Protein AF-A0AA43EYK6-F1 (afdb_monomer_lite)

Radius of gyration: 42.2 Å; chains: 1; bounding box: 92×86×97 Å

Structure (mmCIF, N/CA/C/O backbone):
data_AF-A0AA43EYK6-F1
#
_entry.id   AF-A0AA43EYK6-F1
#
loop_
_atom_site.group_PDB
_atom_site.id
_atom_site.type_symbol
_atom_site.label_atom_id
_atom_site.label_alt_id
_atom_site.label_comp_id
_atom_site.label_asym_id
_atom_site.label_entity_id
_atom_site.label_seq_id
_atom_site.pdbx_PDB_ins_code
_atom_site.Cartn_x
_atom_site.Cartn_y
_atom_site.Cartn_z
_atom_site.occupancy
_atom_site.B_iso_or_equiv
_atom_site.auth_seq_id
_atom_site.auth_comp_id
_atom_site.auth_asym_id
_atom_site.auth_atom_id
_atom_site.pdbx_PDB_model_num
ATOM 1 N N . MET A 1 1 ? -13.249 -70.086 4.071 1.00 44.81 1 MET A N 1
ATOM 2 C CA . MET A 1 1 ? -13.276 -69.652 5.485 1.00 44.81 1 MET A CA 1
ATOM 3 C C . MET A 1 1 ? -14.655 -69.083 5.775 1.00 44.81 1 MET A C 1
ATOM 5 O O . MET A 1 1 ? -15.198 -68.366 4.945 1.00 44.81 1 MET A O 1
ATOM 9 N N . SER A 1 2 ? -15.254 -69.578 6.851 1.00 37.16 2 SER A N 1
ATOM 10 C CA . SER A 1 2 ? -16.692 -69.772 7.057 1.00 37.16 2 SER A CA 1
ATOM 11 C C . SER A 1 2 ? -17.496 -68.540 7.492 1.00 37.16 2 SER A C 1
ATOM 13 O O . SER A 1 2 ? -16.992 -67.653 8.170 1.00 37.16 2 SER A O 1
ATOM 15 N N . ARG A 1 3 ? -18.786 -68.570 7.124 1.00 53.78 3 ARG A N 1
ATOM 16 C CA . ARG A 1 3 ? -19.916 -67.788 7.661 1.00 53.78 3 ARG A CA 1
ATOM 17 C C . ARG A 1 3 ? -20.309 -68.246 9.074 1.00 53.78 3 ARG A C 1
ATOM 19 O O . ARG A 1 3 ? -20.341 -69.451 9.287 1.00 53.78 3 ARG A O 1
ATOM 26 N N . THR A 1 4 ? -20.806 -67.317 9.898 1.00 49.50 4 THR A N 1
ATOM 27 C CA . THR A 1 4 ? -21.772 -67.479 11.024 1.00 49.50 4 THR A CA 1
ATOM 28 C C . THR A 1 4 ? -22.271 -66.051 11.368 1.00 49.50 4 THR A C 1
ATOM 30 O O . THR A 1 4 ? -21.420 -65.184 11.530 1.00 49.50 4 THR A O 1
ATOM 33 N N . ARG A 1 5 ? -23.550 -65.608 11.285 1.00 48.38 5 ARG A N 1
ATOM 34 C CA . ARG A 1 5 ? -24.810 -66.000 11.992 1.00 48.38 5 ARG A CA 1
ATOM 35 C C . ARG A 1 5 ? -24.572 -66.174 13.508 1.00 48.38 5 ARG A C 1
ATOM 37 O O . ARG A 1 5 ? -23.559 -66.737 13.865 1.00 48.38 5 ARG A O 1
ATOM 44 N N . ASP A 1 6 ? -25.394 -65.759 14.467 1.00 47.88 6 ASP A N 1
ATOM 45 C CA . ASP A 1 6 ? -26.817 -65.432 14.509 1.00 47.88 6 ASP A CA 1
ATOM 46 C C . ASP A 1 6 ? -27.148 -64.708 15.840 1.00 47.88 6 ASP A C 1
ATOM 48 O O . ASP A 1 6 ? -26.329 -64.617 16.750 1.00 47.88 6 ASP A O 1
ATOM 52 N N . LYS A 1 7 ? -28.397 -64.249 15.896 1.00 45.72 7 LYS A N 1
ATOM 53 C CA . LYS A 1 7 ? -29.232 -63.704 16.976 1.00 45.72 7 LYS A CA 1
ATOM 54 C C . LYS A 1 7 ? -29.027 -64.279 18.385 1.00 45.72 7 LYS A C 1
ATOM 56 O O . LYS A 1 7 ? -28.775 -65.466 18.557 1.00 45.72 7 LYS A O 1
ATOM 61 N N . SER A 1 8 ? -29.408 -63.484 19.389 1.00 47.44 8 SER A N 1
ATOM 62 C CA . SER A 1 8 ? -30.128 -63.981 20.573 1.00 47.44 8 SER A CA 1
ATOM 63 C C . SER A 1 8 ? -30.997 -62.879 21.182 1.00 47.44 8 SER A C 1
ATOM 65 O O . SER A 1 8 ? -30.510 -61.943 21.807 1.00 47.44 8 SER A O 1
ATOM 67 N N . GLN A 1 9 ? -32.304 -63.003 20.945 1.00 44.38 9 GLN A N 1
ATOM 68 C CA . GLN A 1 9 ? -33.359 -62.451 21.788 1.00 44.38 9 GLN A CA 1
ATOM 69 C C . GLN A 1 9 ? -33.412 -63.263 23.087 1.00 44.38 9 GLN A C 1
ATOM 71 O O . GLN A 1 9 ? -33.232 -64.479 23.042 1.00 44.38 9 GLN A O 1
ATOM 76 N N . LEU A 1 10 ? -33.754 -62.629 24.209 1.00 46.69 10 LEU A N 1
ATOM 77 C CA . LEU A 1 10 ? -34.338 -63.341 25.340 1.00 46.69 10 LEU A CA 1
ATOM 78 C C . LEU A 1 10 ? -35.521 -62.537 25.885 1.00 46.69 10 LEU A C 1
ATOM 80 O O . LEU A 1 10 ? -35.381 -61.393 26.309 1.00 46.69 10 LEU A O 1
ATOM 84 N N . VAL A 1 11 ? -36.687 -63.170 25.819 1.00 41.91 11 VAL A N 1
ATOM 85 C CA . VAL A 1 11 ? -37.962 -62.779 26.418 1.00 41.91 11 VAL A CA 1
ATOM 86 C C . VAL A 1 11 ? -38.240 -63.786 27.529 1.00 41.91 11 VAL A C 1
ATOM 88 O O . VAL A 1 11 ? -38.291 -64.971 27.224 1.00 41.91 11 VAL A O 1
ATOM 91 N N . VAL A 1 12 ? -38.462 -63.322 28.763 1.00 41.81 12 VAL A N 1
ATOM 92 C CA . VAL A 1 12 ? -39.225 -63.984 29.850 1.00 41.81 12 VAL A CA 1
ATOM 93 C C . VAL A 1 12 ? -39.667 -62.832 30.782 1.00 41.81 12 VAL A C 1
ATOM 95 O O . VAL A 1 12 ? -38.801 -62.123 31.277 1.00 41.81 12 VAL A O 1
ATOM 98 N N . ALA A 1 13 ? -40.921 -62.376 30.902 1.00 41.56 13 ALA A N 1
ATOM 99 C CA . ALA A 1 13 ? -42.206 -62.997 31.265 1.00 41.56 13 ALA A CA 1
ATOM 100 C C . ALA A 1 13 ? -42.321 -63.443 32.743 1.00 41.56 13 ALA A C 1
ATOM 102 O O . ALA A 1 13 ? -42.086 -64.605 33.040 1.00 41.56 13 ALA A O 1
ATOM 103 N N . VAL A 1 14 ? -42.763 -62.540 33.637 1.00 37.34 14 VAL A N 1
ATOM 104 C CA . VAL A 1 14 ? -43.432 -62.832 34.934 1.00 37.34 14 VAL A CA 1
ATOM 105 C C . VAL A 1 14 ? -44.386 -61.652 35.214 1.00 37.34 14 VAL A C 1
ATOM 107 O O . VAL A 1 14 ? -43.931 -60.524 35.351 1.00 37.34 14 VAL A O 1
ATOM 110 N N . ALA A 1 15 ? -45.682 -61.766 34.917 1.00 37.41 15 ALA A N 1
ATOM 111 C CA . ALA A 1 15 ? -46.792 -62.302 35.723 1.00 37.41 15 ALA A CA 1
ATOM 112 C C . ALA A 1 15 ? -47.450 -61.273 36.673 1.00 37.41 15 ALA A C 1
ATOM 114 O O . ALA A 1 15 ? -46.818 -60.672 37.535 1.00 37.41 15 ALA A O 1
ATOM 115 N N . LEU A 1 16 ? -48.761 -61.120 36.452 1.00 38.94 16 LEU A N 1
ATOM 116 C CA . LEU A 1 16 ? -49.771 -60.370 37.200 1.00 38.94 16 LEU A CA 1
ATOM 117 C C . LEU A 1 16 ? -49.808 -60.704 38.702 1.00 38.94 16 LEU A C 1
ATOM 119 O O . LEU A 1 16 ? -49.853 -61.876 39.066 1.00 38.94 16 LEU A O 1
ATOM 123 N N . ALA A 1 17 ? -50.046 -59.682 39.528 1.00 39.25 17 ALA A N 1
ATOM 124 C CA . ALA A 1 17 ? -50.997 -59.766 40.639 1.00 39.25 17 ALA A CA 1
ATOM 125 C C . ALA A 1 17 ? -51.589 -58.375 40.916 1.00 39.25 17 ALA A C 1
ATOM 127 O O . ALA A 1 17 ? -50.883 -57.425 41.244 1.00 39.25 17 ALA A O 1
ATOM 128 N N . ALA A 1 18 ? -52.902 -58.270 40.721 1.00 40.47 18 ALA A N 1
ATOM 129 C CA . ALA A 1 18 ? -53.705 -57.088 40.974 1.00 40.47 18 ALA A CA 1
ATOM 130 C C . ALA A 1 18 ? -53.990 -56.939 42.475 1.00 40.47 18 ALA A C 1
ATOM 132 O O . ALA A 1 18 ? -54.409 -57.898 43.121 1.00 40.47 18 ALA A O 1
ATOM 133 N N . LEU A 1 19 ? -53.854 -55.719 42.997 1.00 41.28 19 LEU A N 1
ATOM 134 C CA . LEU A 1 19 ? -54.485 -55.311 44.247 1.00 41.28 19 LEU A CA 1
ATOM 135 C C . LEU A 1 19 ? -55.388 -54.113 43.943 1.00 41.28 19 LEU A C 1
ATOM 137 O O . LEU A 1 19 ? -54.923 -52.999 43.710 1.00 41.28 19 LEU A O 1
ATOM 141 N N . VAL A 1 20 ? -56.692 -54.375 43.886 1.00 43.75 20 VAL A N 1
ATOM 142 C CA . VAL A 1 20 ? -57.732 -53.350 43.804 1.00 43.75 20 VAL A CA 1
ATOM 143 C C . VAL A 1 20 ? -57.909 -52.775 45.205 1.00 43.75 20 VAL A C 1
ATOM 145 O O . VAL A 1 20 ? -58.462 -53.430 46.083 1.00 43.75 20 VAL A O 1
ATOM 148 N N . VAL A 1 21 ? -57.439 -51.546 45.411 1.00 49.62 21 VAL A N 1
ATOM 149 C CA . VAL A 1 21 ? -57.818 -50.713 46.555 1.00 49.62 21 VAL A CA 1
ATOM 150 C C . VAL A 1 21 ? -58.720 -49.612 46.013 1.00 49.62 21 VAL A C 1
ATOM 152 O O . VAL A 1 21 ? -58.289 -48.751 45.249 1.00 49.62 21 VAL A O 1
ATOM 155 N N . ALA A 1 22 ? -59.997 -49.674 46.385 1.00 50.53 22 ALA A N 1
ATOM 156 C CA . ALA A 1 22 ? -60.965 -48.618 46.147 1.00 50.53 22 ALA A CA 1
ATOM 157 C C . ALA A 1 22 ? -60.601 -47.400 47.015 1.00 50.53 22 ALA A C 1
ATOM 159 O O . ALA A 1 22 ? -60.886 -47.369 48.209 1.00 50.53 22 ALA A O 1
ATOM 160 N N . GLY A 1 23 ? -59.935 -46.413 46.414 1.00 40.09 23 GLY A N 1
ATOM 161 C CA . GLY A 1 23 ? -59.684 -45.099 47.001 1.00 40.09 23 GLY A CA 1
ATOM 162 C C . GLY A 1 23 ? -60.533 -44.046 46.297 1.00 40.09 23 GLY A C 1
ATOM 163 O O . GLY A 1 23 ? -60.405 -43.853 45.090 1.00 40.09 23 GLY A O 1
ATOM 164 N N . ALA A 1 24 ? -61.417 -43.391 47.047 1.00 51.03 24 ALA A N 1
ATOM 165 C CA . ALA A 1 24 ? -62.239 -42.280 46.584 1.00 51.03 24 ALA A CA 1
ATOM 166 C C . ALA A 1 24 ? -61.382 -41.166 45.940 1.00 51.03 24 ALA A C 1
ATOM 168 O O . ALA A 1 24 ? -60.290 -40.877 46.439 1.00 51.03 24 ALA A O 1
ATOM 169 N N . PRO A 1 25 ? -61.847 -40.511 44.859 1.00 51.69 25 PRO A N 1
ATOM 170 C CA . PRO A 1 25 ? -61.113 -39.403 44.265 1.00 51.69 25 PRO A CA 1
ATOM 171 C C . PRO A 1 25 ? -61.068 -38.219 45.248 1.00 51.69 25 PRO A C 1
ATOM 173 O O . PRO A 1 25 ? -62.123 -37.811 45.743 1.00 51.69 25 PRO A O 1
ATOM 176 N N . PRO A 1 26 ? -59.893 -37.625 45.529 1.00 50.84 26 PRO A N 1
ATOM 177 C CA . PRO A 1 26 ? -59.848 -36.359 46.237 1.00 50.84 26 PRO A CA 1
ATOM 178 C C . PRO A 1 26 ? -60.497 -35.283 45.364 1.00 50.84 26 PRO A C 1
ATOM 180 O O . PRO A 1 26 ? -60.292 -35.216 44.148 1.00 50.84 26 PRO A O 1
ATOM 183 N N . ALA A 1 27 ? -61.311 -34.455 46.012 1.00 47.56 27 ALA A N 1
ATOM 184 C CA . ALA A 1 27 ? -61.971 -33.308 45.420 1.00 47.56 27 ALA A CA 1
ATOM 185 C C . ALA A 1 27 ? -60.968 -32.469 44.612 1.00 47.56 27 ALA A C 1
ATOM 187 O O . ALA A 1 27 ? -59.955 -32.003 45.135 1.00 47.56 27 ALA A O 1
ATOM 188 N N . ARG A 1 28 ? -61.266 -32.271 43.322 1.00 46.84 28 ARG A N 1
ATOM 189 C CA . ARG A 1 28 ? -60.621 -31.251 42.492 1.00 46.84 28 ARG A CA 1
ATOM 190 C C . ARG A 1 28 ? -60.866 -29.898 43.154 1.00 46.84 28 ARG A C 1
ATOM 192 O O . ARG A 1 28 ? -61.947 -29.332 43.014 1.00 46.84 28 ARG A O 1
ATOM 199 N N . ALA A 1 29 ? -59.863 -29.396 43.866 1.00 46.59 29 ALA A N 1
ATOM 200 C CA . ALA A 1 29 ? -59.788 -27.993 44.225 1.00 46.59 29 ALA A CA 1
ATOM 201 C C . ALA A 1 29 ? -59.860 -27.187 42.924 1.00 46.59 29 ALA A C 1
ATOM 203 O O . ALA A 1 29 ? -59.021 -27.338 42.032 1.00 46.59 29 ALA A O 1
ATOM 204 N N . GLN A 1 30 ? -60.924 -26.402 42.794 1.00 44.34 30 GLN A N 1
ATOM 205 C CA . GLN A 1 30 ? -61.090 -25.429 41.731 1.00 44.34 30 GLN A CA 1
ATOM 206 C C . GLN A 1 30 ? -59.892 -24.476 41.803 1.00 44.34 30 GLN A C 1
ATOM 208 O O . GLN A 1 30 ? -59.745 -23.725 42.762 1.00 44.34 30 GLN A O 1
ATOM 213 N N . GLN A 1 31 ? -58.995 -24.560 40.819 1.00 48.50 31 GLN A N 1
ATOM 214 C CA . GLN A 1 31 ? -57.986 -23.533 40.602 1.00 48.50 31 GLN A CA 1
ATOM 215 C C . GLN A 1 31 ? -58.733 -22.254 40.237 1.00 48.50 31 GLN A C 1
ATOM 217 O O . GLN A 1 31 ? -59.304 -22.152 39.150 1.00 48.50 31 GLN A O 1
ATOM 222 N N . GLU A 1 32 ? -58.757 -21.307 41.172 1.00 47.19 32 GLU A N 1
ATOM 223 C CA . GLU A 1 32 ? -59.200 -19.947 40.905 1.00 47.19 32 GLU A CA 1
ATOM 224 C C . GLU A 1 32 ? -58.456 -19.409 39.672 1.00 47.19 32 GLU A C 1
ATOM 226 O O . GLU A 1 32 ? -57.241 -19.619 39.532 1.00 47.19 32 GLU A O 1
ATOM 231 N N . PRO A 1 33 ? -59.156 -18.733 38.748 1.00 45.19 33 PRO A N 1
ATOM 232 C CA . PRO A 1 33 ? -58.520 -18.146 37.586 1.00 45.19 33 PRO A CA 1
ATOM 233 C C . PRO A 1 33 ? -57.524 -17.091 38.071 1.00 45.19 33 PRO A C 1
ATOM 235 O O . PRO A 1 33 ? -57.918 -16.036 38.566 1.00 45.19 33 PRO A O 1
ATOM 238 N N . ARG A 1 34 ? -56.219 -17.372 37.929 1.00 53.44 34 ARG A N 1
ATOM 239 C CA . ARG A 1 34 ? -55.163 -16.371 38.117 1.00 53.44 34 ARG A CA 1
ATOM 240 C C . ARG A 1 34 ? -55.520 -15.167 37.255 1.00 53.44 34 ARG A C 1
ATOM 242 O O . ARG A 1 34 ? -55.541 -15.270 36.027 1.00 53.44 34 ARG A O 1
ATOM 249 N N . ALA A 1 35 ? -55.834 -14.055 37.914 1.00 49.06 35 ALA A N 1
ATOM 250 C CA . ALA A 1 35 ? -56.126 -12.794 37.263 1.00 49.06 35 ALA A CA 1
ATOM 251 C C . ALA A 1 35 ? -55.019 -12.493 36.246 1.00 49.06 35 ALA A C 1
ATOM 253 O O . ALA A 1 35 ? -53.830 -12.516 36.574 1.00 49.06 35 ALA A O 1
ATOM 254 N N . LYS A 1 36 ? -55.421 -12.253 34.995 1.00 49.19 36 LYS A N 1
ATOM 255 C CA . LYS A 1 36 ? -54.530 -11.760 33.945 1.00 49.19 36 LYS A CA 1
ATOM 256 C C . LYS A 1 36 ? -53.851 -10.496 34.496 1.00 49.19 36 LYS A C 1
ATOM 258 O O . LYS A 1 36 ? -54.581 -9.580 34.881 1.00 49.19 36 LYS A O 1
ATOM 263 N N . PRO A 1 37 ? -52.509 -10.428 34.572 1.00 47.38 37 PRO A N 1
ATOM 264 C CA . PRO A 1 37 ? -51.853 -9.205 35.003 1.00 47.38 37 PRO A CA 1
ATOM 265 C C . PRO A 1 37 ? -52.271 -8.066 34.060 1.00 47.38 37 PRO A C 1
ATOM 267 O O . PRO A 1 37 ? -52.490 -8.311 32.865 1.00 47.38 37 PRO A O 1
ATOM 270 N N . PRO A 1 38 ? -52.442 -6.838 34.577 1.00 47.78 38 PRO A N 1
ATOM 271 C CA . PRO A 1 38 ? -52.858 -5.705 33.765 1.00 47.78 38 PRO A CA 1
ATOM 272 C C . PRO A 1 38 ? -51.893 -5.525 32.589 1.00 47.78 38 PRO A C 1
ATOM 274 O O . PRO A 1 38 ? -50.675 -5.650 32.740 1.00 47.78 38 PRO A O 1
ATOM 277 N N . ALA A 1 39 ? -52.443 -5.250 31.405 1.00 45.53 39 ALA A N 1
ATOM 278 C CA . ALA A 1 39 ? -51.665 -4.989 30.202 1.00 45.53 39 ALA A CA 1
ATOM 279 C C . ALA A 1 39 ? -50.684 -3.831 30.473 1.00 45.53 39 ALA A C 1
ATOM 281 O O . ALA A 1 39 ? -51.102 -2.690 30.653 1.00 45.53 39 ALA A O 1
ATOM 282 N N . GLY A 1 40 ? -49.387 -4.144 30.563 1.00 56.03 40 GLY A N 1
ATOM 283 C CA . GLY A 1 40 ? -48.318 -3.174 30.837 1.00 56.03 40 GLY A CA 1
ATOM 284 C C . GLY A 1 40 ? -47.562 -3.346 32.163 1.00 56.03 40 GLY A C 1
ATOM 285 O O . GLY A 1 40 ? -46.693 -2.518 32.453 1.00 56.03 40 GLY A O 1
ATOM 286 N N . ALA A 1 41 ? -47.857 -4.376 32.966 1.00 60.00 41 ALA A N 1
ATOM 287 C CA . ALA A 1 41 ? -46.994 -4.797 34.074 1.00 60.00 41 ALA A CA 1
ATOM 288 C C . ALA A 1 41 ? -45.914 -5.763 33.556 1.00 60.00 41 ALA A C 1
ATOM 290 O O . ALA A 1 41 ? -46.237 -6.804 32.984 1.00 60.00 41 ALA A O 1
ATOM 291 N N . ALA A 1 42 ? -44.641 -5.399 33.717 1.00 71.62 42 ALA A N 1
ATOM 292 C CA . ALA A 1 42 ? -43.520 -6.260 33.350 1.00 71.62 42 ALA A CA 1
ATOM 293 C C . ALA A 1 42 ? -43.513 -7.518 34.237 1.00 71.62 42 ALA A C 1
ATOM 295 O O . ALA A 1 42 ? -43.652 -7.413 35.455 1.00 71.62 42 ALA A O 1
ATOM 296 N N . ASP A 1 43 ? -43.374 -8.700 33.627 1.00 87.44 43 ASP A N 1
ATOM 297 C CA . ASP A 1 43 ? -43.300 -9.978 34.345 1.00 87.44 43 ASP A CA 1
ATOM 298 C C . ASP A 1 43 ? -41.969 -10.059 35.125 1.00 87.44 43 ASP A C 1
ATOM 300 O O . ASP A 1 43 ? -40.905 -10.053 34.492 1.00 87.44 43 ASP A O 1
ATOM 304 N N . PRO A 1 44 ? -41.991 -10.174 36.468 1.00 89.31 44 PRO A N 1
ATOM 305 C CA . PRO A 1 44 ? -40.782 -10.260 37.291 1.00 89.31 44 PRO A CA 1
ATOM 306 C C . PRO A 1 44 ? -39.813 -11.354 36.827 1.00 89.31 44 PRO A C 1
ATOM 308 O O . PRO A 1 44 ? -38.604 -11.143 36.759 1.00 89.31 44 PRO A O 1
ATOM 311 N N . VAL A 1 45 ? -40.338 -12.514 36.416 1.00 92.12 45 VAL A N 1
ATOM 312 C CA . VAL A 1 45 ? -39.521 -13.653 35.961 1.00 92.12 45 VAL A CA 1
ATOM 313 C C . VAL A 1 45 ? -38.854 -13.356 34.615 1.00 92.12 45 VAL A C 1
ATOM 315 O O . VAL A 1 45 ? -37.802 -13.907 34.278 1.00 92.12 45 VAL A O 1
ATOM 318 N N . GLN A 1 46 ? -39.464 -12.505 33.793 1.00 92.81 46 GLN A N 1
ATOM 319 C CA . GLN A 1 46 ? -38.887 -12.071 32.525 1.00 92.81 46 GLN A CA 1
ATOM 320 C C . GLN A 1 46 ? -37.783 -11.029 32.737 1.00 92.81 46 GLN A C 1
ATOM 322 O O . GLN A 1 46 ? -36.748 -11.108 32.070 1.00 92.81 46 GLN A O 1
ATOM 327 N N . VAL A 1 47 ? -37.973 -10.092 33.671 1.00 94.62 47 VAL A N 1
ATOM 328 C CA . VAL A 1 47 ? -36.968 -9.070 34.003 1.00 94.62 47 VAL A CA 1
ATOM 329 C C . VAL A 1 47 ? -35.722 -9.703 34.626 1.00 94.62 47 VAL A C 1
ATOM 331 O O . VAL A 1 47 ? -34.620 -9.390 34.184 1.00 94.62 47 VAL A O 1
ATOM 334 N N . GLU A 1 48 ? -35.876 -10.660 35.543 1.00 95.06 48 GLU A N 1
ATOM 335 C CA . GLU A 1 48 ? -34.754 -11.409 36.134 1.00 95.06 48 GLU A CA 1
ATOM 336 C C . GLU A 1 48 ? -33.922 -12.143 35.065 1.00 95.06 48 GLU A C 1
ATOM 338 O O . GLU A 1 48 ? -32.697 -12.025 35.002 1.00 95.06 48 GLU A O 1
ATOM 343 N N . ARG A 1 49 ? -34.583 -12.838 34.128 1.00 96.31 49 ARG A N 1
ATOM 344 C CA . ARG A 1 49 ? -33.891 -13.483 32.996 1.00 96.31 49 ARG A CA 1
ATOM 345 C C . ARG A 1 49 ? -33.156 -12.467 32.121 1.00 96.31 49 ARG A C 1
ATOM 347 O O . ARG A 1 49 ? -32.042 -12.736 31.664 1.00 96.31 49 ARG A O 1
ATOM 354 N N . ARG A 1 50 ? -33.754 -11.292 31.893 1.00 96.12 50 ARG A N 1
ATOM 355 C CA . ARG A 1 50 ? -33.091 -10.208 31.158 1.00 96.12 50 ARG A CA 1
ATOM 356 C C . ARG A 1 50 ? -31.870 -9.680 31.902 1.00 96.12 50 ARG A C 1
ATOM 358 O O . ARG A 1 50 ? -30.843 -9.530 31.250 1.00 96.12 50 ARG A O 1
ATOM 365 N N . LEU A 1 51 ? -31.945 -9.460 33.214 1.00 97.00 51 LEU A N 1
ATOM 366 C CA . LEU A 1 51 ? -30.812 -9.023 34.040 1.00 97.00 51 LEU A CA 1
ATOM 367 C C . LEU A 1 51 ? -29.605 -9.943 33.867 1.00 97.00 51 LEU A C 1
ATOM 369 O O . LEU A 1 51 ? -28.502 -9.464 33.612 1.00 97.00 51 LEU A O 1
ATOM 373 N N . GLN A 1 52 ? -29.825 -11.257 33.912 1.00 96.88 52 GLN A N 1
ATOM 374 C CA . GLN A 1 52 ? -28.768 -12.246 33.696 1.00 96.88 52 GLN A CA 1
ATOM 375 C C . GLN A 1 52 ? -28.197 -12.164 32.273 1.00 96.88 52 GLN A C 1
ATOM 377 O O . GLN A 1 52 ? -26.980 -12.117 32.090 1.00 96.88 52 GLN A O 1
ATOM 382 N N . SER A 1 53 ? -29.065 -12.092 31.257 1.00 96.81 53 SER A N 1
ATOM 383 C CA . SER A 1 53 ? -28.633 -12.038 29.854 1.00 96.81 53 SER A CA 1
ATOM 384 C C . SER A 1 53 ? -27.865 -10.757 29.505 1.00 96.81 53 SER A C 1
ATOM 386 O O . SER A 1 53 ? -26.814 -10.827 28.873 1.00 96.81 53 SER A O 1
ATOM 388 N N . VAL A 1 54 ? -28.347 -9.591 29.949 1.00 97.06 54 VAL A N 1
ATOM 389 C CA . VAL A 1 54 ? -27.714 -8.290 29.702 1.00 97.06 54 VAL A CA 1
ATOM 390 C C . VAL A 1 54 ? -26.462 -8.145 30.560 1.00 97.06 54 VAL A C 1
ATOM 392 O O . VAL A 1 54 ? -25.466 -7.617 30.080 1.00 97.06 54 VAL A O 1
ATOM 395 N N . GLY A 1 55 ? -26.455 -8.684 31.782 1.00 97.06 55 GLY A N 1
ATOM 396 C CA . GLY A 1 55 ? -25.251 -8.760 32.605 1.00 97.06 55 GLY A CA 1
ATOM 397 C C . GLY A 1 55 ? -24.133 -9.543 31.922 1.00 97.06 55 GLY A C 1
ATOM 398 O O . GLY A 1 55 ? -23.029 -9.026 31.761 1.00 97.06 55 GLY A O 1
ATOM 399 N N . ALA A 1 56 ? -24.430 -10.743 31.417 1.00 96.88 56 ALA A N 1
ATOM 400 C CA . ALA A 1 56 ? -23.471 -11.508 30.622 1.00 96.88 56 ALA A CA 1
ATOM 401 C C . ALA A 1 56 ? -23.051 -10.755 29.345 1.00 96.88 56 ALA A C 1
ATOM 403 O O . ALA A 1 56 ? -21.878 -10.764 28.966 1.00 96.88 56 ALA A O 1
ATOM 404 N N . LEU A 1 57 ? -23.992 -10.057 28.701 1.00 95.62 57 LEU A N 1
ATOM 405 C CA . LEU A 1 57 ? -23.721 -9.273 27.503 1.00 95.62 57 LEU A CA 1
ATOM 406 C C . LEU A 1 57 ? -22.714 -8.141 27.776 1.00 95.62 57 LEU A C 1
ATOM 408 O O . LEU A 1 57 ? -21.737 -8.003 27.045 1.00 95.62 57 LEU A O 1
ATOM 412 N N . VAL A 1 58 ? -22.920 -7.356 28.831 1.00 96.75 58 VAL A N 1
ATOM 413 C CA . VAL A 1 58 ? -22.076 -6.202 29.178 1.00 96.75 58 VAL A CA 1
ATOM 414 C C . VAL A 1 58 ? -20.707 -6.629 29.716 1.00 96.75 58 VAL A C 1
ATOM 416 O O . VAL A 1 58 ? -19.704 -5.954 29.459 1.00 96.75 58 VAL A O 1
ATOM 419 N N . GLU A 1 59 ? -20.640 -7.755 30.430 1.00 95.88 59 GLU A N 1
ATOM 420 C CA . GLU A 1 59 ? -19.413 -8.173 31.109 1.00 95.88 59 GLU A CA 1
ATOM 421 C C . GLU A 1 59 ? -18.517 -9.095 30.279 1.00 95.88 59 GLU A C 1
ATOM 423 O O . GLU A 1 59 ? -17.313 -8.851 30.219 1.00 95.88 59 GLU A O 1
ATOM 428 N N . THR A 1 60 ? -19.062 -10.129 29.628 1.00 94.94 60 THR A N 1
ATOM 429 C CA . THR A 1 60 ? -18.247 -11.241 29.087 1.00 94.94 60 THR A CA 1
ATOM 430 C C . THR A 1 60 ? -18.445 -11.524 27.597 1.00 94.94 60 THR A C 1
ATOM 432 O O . THR A 1 60 ? -17.716 -12.339 27.012 1.00 94.94 60 THR A O 1
ATOM 435 N N . SER A 1 61 ? -19.400 -10.858 26.944 1.00 95.69 61 SER A N 1
ATOM 436 C CA . SER A 1 61 ? -19.679 -11.103 25.527 1.00 95.69 61 SER A CA 1
ATOM 437 C C . SER A 1 61 ? -18.500 -10.774 24.606 1.00 95.69 61 SER A C 1
ATOM 439 O O . SER A 1 61 ? -17.517 -10.125 24.974 1.00 95.69 61 SER A O 1
ATOM 441 N N . SER A 1 62 ? -18.601 -11.229 23.359 1.00 93.25 62 SER A N 1
ATOM 442 C CA . SER A 1 62 ? -17.678 -10.835 22.294 1.00 93.25 62 SER A CA 1
ATOM 443 C C . SER A 1 62 ? -17.697 -9.324 22.051 1.00 93.25 62 SER A C 1
ATOM 445 O O . SER A 1 62 ? -16.632 -8.747 21.877 1.00 93.25 62 SER A O 1
ATOM 447 N N . ALA A 1 63 ? -18.867 -8.676 22.111 1.00 92.00 63 ALA A N 1
ATOM 448 C CA . ALA A 1 63 ? -19.003 -7.224 21.978 1.00 92.00 63 ALA A CA 1
ATOM 449 C C . ALA A 1 63 ? -18.269 -6.477 23.105 1.00 92.00 63 ALA A C 1
ATOM 451 O O . ALA A 1 63 ? -17.532 -5.528 22.849 1.00 92.00 63 ALA A O 1
ATOM 452 N N . ALA A 1 64 ? -18.397 -6.955 24.344 1.00 94.56 64 ALA A N 1
ATOM 453 C CA . ALA A 1 64 ? -17.674 -6.420 25.493 1.00 94.56 64 ALA A CA 1
ATOM 454 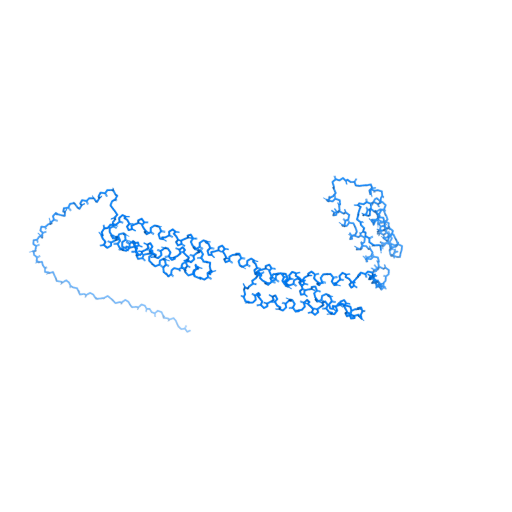C C . ALA A 1 64 ? -16.146 -6.521 25.308 1.00 94.56 64 ALA A C 1
ATOM 456 O O . ALA A 1 64 ? -15.439 -5.516 25.422 1.00 94.56 64 ALA A O 1
ATOM 457 N N . ARG A 1 65 ? -15.647 -7.708 24.936 1.00 93.94 65 ARG A N 1
ATOM 458 C CA . ARG A 1 65 ? -14.220 -7.943 24.642 1.00 93.94 65 ARG A CA 1
ATOM 459 C C . ARG A 1 65 ? -13.713 -7.120 23.461 1.00 93.94 65 ARG A C 1
ATOM 461 O O . ARG A 1 65 ? -12.575 -6.656 23.469 1.00 93.94 65 ARG A O 1
ATOM 468 N N . GLN A 1 66 ? -14.551 -6.931 22.450 1.00 92.19 66 GLN A N 1
ATOM 469 C CA . GLN A 1 66 ? -14.220 -6.145 21.271 1.00 92.19 66 GLN A CA 1
ATOM 470 C C . GLN A 1 66 ? -13.988 -4.671 21.614 1.00 92.19 66 GLN A C 1
ATOM 472 O O . GLN A 1 66 ? -13.015 -4.101 21.134 1.00 92.19 66 GLN A O 1
ATOM 477 N N . ILE A 1 67 ? -14.831 -4.088 22.470 1.00 94.81 67 ILE A N 1
ATOM 478 C CA . ILE A 1 67 ? -14.658 -2.720 22.984 1.00 94.81 67 ILE A CA 1
ATOM 479 C C . ILE A 1 67 ? -13.366 -2.587 23.799 1.00 94.81 67 ILE A C 1
ATOM 481 O O . ILE A 1 67 ? -12.647 -1.607 23.668 1.00 94.81 67 ILE A O 1
ATOM 485 N N . GLU A 1 68 ? -13.053 -3.576 24.638 1.00 91.06 68 GLU A N 1
ATOM 486 C CA . GLU A 1 68 ? -11.796 -3.588 25.403 1.00 91.06 68 GLU A CA 1
ATOM 487 C C . GLU A 1 68 ? -10.571 -3.629 24.485 1.00 91.06 68 GLU A C 1
ATOM 489 O O . GLU A 1 68 ? -9.610 -2.893 24.683 1.00 91.06 68 GLU A O 1
ATOM 494 N N . THR A 1 69 ? -10.613 -4.489 23.468 1.00 88.44 69 THR A N 1
ATOM 495 C CA . THR A 1 69 ? -9.467 -4.737 22.586 1.00 88.44 69 THR A CA 1
ATOM 496 C C . THR A 1 69 ? -9.277 -3.627 21.549 1.00 88.44 69 THR A C 1
ATOM 498 O O . THR A 1 69 ? -8.182 -3.496 21.010 1.00 88.44 69 THR A O 1
ATOM 501 N N . SER A 1 70 ? -10.309 -2.835 21.232 1.00 87.69 70 SER A N 1
ATOM 502 C CA . SER A 1 70 ? -10.175 -1.740 20.263 1.00 87.69 70 SER A CA 1
ATOM 503 C C . SER A 1 70 ? -9.343 -0.573 20.787 1.00 87.69 70 SER A C 1
ATOM 505 O O . SER A 1 70 ? -8.822 0.185 19.977 1.00 87.69 70 SER A O 1
ATOM 507 N N . GLY A 1 71 ? -9.230 -0.406 22.111 1.00 85.31 71 GLY A N 1
ATOM 508 C CA . GLY A 1 71 ? -8.542 0.737 22.720 1.00 85.31 71 GLY A CA 1
ATOM 509 C C . GLY A 1 71 ? -9.237 2.087 22.490 1.00 85.31 71 GLY A C 1
ATOM 510 O O . GLY A 1 71 ? -8.689 3.125 22.854 1.00 85.31 71 GLY A O 1
ATOM 511 N N . ASP A 1 72 ? -10.437 2.084 21.907 1.00 90.12 72 ASP A N 1
ATOM 512 C CA . ASP A 1 72 ? -11.213 3.288 21.617 1.00 90.12 72 ASP A CA 1
ATOM 513 C C . ASP A 1 72 ? -11.809 3.849 22.918 1.00 90.12 72 ASP A C 1
ATOM 515 O O . ASP A 1 72 ? -12.623 3.204 23.586 1.00 90.12 72 ASP A O 1
ATOM 519 N N . ALA A 1 73 ? -11.383 5.057 23.292 1.00 92.75 73 ALA A N 1
ATOM 520 C CA . ALA A 1 73 ? -11.767 5.680 24.554 1.00 92.75 73 ALA A CA 1
ATOM 521 C C . ALA A 1 73 ? -13.281 5.940 24.659 1.00 92.75 73 ALA A C 1
ATOM 523 O O . ALA A 1 73 ? -13.850 5.815 25.747 1.00 92.75 73 ALA A O 1
ATOM 524 N N . GLU A 1 74 ? -13.945 6.268 23.548 1.00 93.56 74 GLU A N 1
ATOM 525 C CA . GLU A 1 74 ? -15.383 6.534 23.508 1.00 93.56 74 GLU A CA 1
ATOM 526 C C . GLU A 1 74 ? -16.183 5.228 23.621 1.00 93.56 74 GLU A C 1
ATOM 528 O O . GLU A 1 74 ? -17.120 5.132 24.419 1.00 93.56 74 GLU A O 1
ATOM 533 N N . ALA A 1 75 ? -15.758 4.178 22.915 1.00 95.81 75 ALA A N 1
ATOM 534 C CA . ALA A 1 75 ? -16.328 2.841 23.035 1.00 95.81 75 ALA A CA 1
ATOM 535 C C . ALA A 1 75 ? -16.204 2.304 24.472 1.00 95.81 75 ALA A C 1
ATOM 537 O O . ALA A 1 75 ? -17.173 1.777 25.033 1.00 95.81 75 ALA A O 1
ATOM 538 N N . ILE A 1 76 ? -15.033 2.478 25.098 1.00 96.31 76 ILE A N 1
ATOM 539 C CA . ILE A 1 76 ? -14.783 2.095 26.495 1.00 96.31 76 ILE A CA 1
ATOM 540 C C . ILE A 1 76 ? -15.699 2.884 27.442 1.00 96.31 76 ILE A C 1
ATOM 542 O O . ILE A 1 76 ? -16.297 2.299 28.352 1.00 96.31 76 ILE A O 1
ATOM 546 N N . ALA A 1 77 ? -15.864 4.191 27.221 1.00 97.12 77 ALA A N 1
ATOM 547 C CA . ALA A 1 77 ? -16.760 5.026 28.018 1.00 97.12 77 ALA A CA 1
ATOM 548 C C . ALA A 1 77 ? -18.224 4.560 27.922 1.00 97.12 77 ALA A C 1
ATOM 550 O O . ALA A 1 77 ? -18.899 4.452 28.950 1.00 97.12 77 ALA A O 1
ATOM 551 N N . LEU A 1 78 ? -18.700 4.204 26.725 1.00 97.81 78 LEU A N 1
ATOM 552 C CA . LEU A 1 78 ? -20.046 3.660 26.522 1.00 97.81 78 LEU A CA 1
ATOM 553 C C . LEU A 1 78 ? -20.255 2.330 27.251 1.00 97.81 78 LEU A C 1
ATOM 555 O O . LEU A 1 78 ? -21.297 2.138 27.880 1.00 97.81 78 LEU A O 1
ATOM 559 N N . ARG A 1 79 ? -19.261 1.433 27.261 1.00 97.31 79 ARG A N 1
ATOM 560 C CA . ARG A 1 79 ? -19.356 0.193 28.049 1.00 97.31 79 ARG A CA 1
ATOM 561 C C . ARG A 1 79 ? -19.377 0.461 29.552 1.00 97.31 79 ARG A C 1
ATOM 563 O O . ARG A 1 79 ? -20.144 -0.175 30.274 1.00 97.31 79 ARG A O 1
ATOM 570 N N . ASN A 1 80 ? -18.580 1.409 30.039 1.00 97.75 80 ASN A N 1
ATOM 571 C CA . ASN A 1 80 ? -18.612 1.799 31.450 1.00 97.75 80 ASN A CA 1
ATOM 572 C C . ASN A 1 80 ? -19.971 2.394 31.845 1.00 97.75 80 ASN A C 1
ATOM 574 O O . ASN A 1 80 ? -20.490 2.087 32.921 1.00 97.75 80 ASN A O 1
ATOM 578 N N . LYS A 1 81 ? -20.587 3.174 30.953 1.00 97.94 81 LYS A N 1
ATOM 579 C CA . LYS A 1 81 ? -21.945 3.690 31.138 1.00 97.94 81 LYS A CA 1
ATOM 580 C C . LYS A 1 81 ? -22.980 2.557 31.133 1.00 97.94 81 LYS A C 1
ATOM 582 O O . LYS A 1 81 ? -23.813 2.510 32.035 1.00 97.94 81 LYS A O 1
ATOM 587 N N . ALA A 1 82 ? -22.856 1.572 30.239 1.00 98.12 82 ALA A N 1
ATOM 588 C CA . ALA A 1 82 ? -23.720 0.389 30.223 1.00 98.12 82 ALA A CA 1
ATOM 589 C C . ALA A 1 82 ? -23.644 -0.403 31.543 1.00 98.12 82 ALA A C 1
ATOM 591 O O . ALA A 1 82 ? -24.675 -0.808 32.078 1.00 98.12 82 ALA A O 1
ATOM 592 N N . ARG A 1 83 ? -22.442 -0.557 32.123 1.00 98.25 83 ARG A N 1
ATOM 593 C CA . ARG A 1 83 ? -22.245 -1.166 33.455 1.00 98.25 83 ARG A CA 1
ATOM 594 C C . ARG A 1 83 ? -22.941 -0.387 34.565 1.00 98.25 83 ARG A C 1
ATOM 596 O O . ARG A 1 83 ? -23.524 -0.982 35.467 1.00 98.25 83 ARG A O 1
ATOM 603 N N . GLN A 1 84 ? -22.876 0.942 34.520 1.00 98.25 84 GLN A N 1
ATOM 604 C CA . GLN A 1 84 ? -23.559 1.784 35.496 1.00 98.25 84 GLN A CA 1
ATOM 605 C C . GLN A 1 84 ? -25.082 1.655 35.383 1.00 98.25 84 GLN A C 1
ATOM 607 O O . GLN A 1 84 ? -25.750 1.465 36.395 1.00 98.25 84 GLN A O 1
ATOM 612 N N . VAL A 1 85 ? -25.623 1.694 34.163 1.00 98.00 85 VAL A N 1
ATOM 613 C CA . VAL A 1 85 ? -27.061 1.514 33.916 1.00 98.00 85 VAL A CA 1
ATOM 614 C C . VAL A 1 85 ? -27.529 0.124 34.362 1.00 98.00 85 VAL A C 1
ATOM 616 O O . VAL A 1 85 ? -28.594 0.004 34.962 1.00 98.00 85 VAL A O 1
ATOM 619 N N . LEU A 1 86 ? -26.717 -0.918 34.155 1.00 97.94 86 LEU A N 1
ATOM 620 C CA . LEU A 1 86 ? -27.010 -2.268 34.638 1.00 97.94 86 LEU A CA 1
ATOM 621 C C . LEU A 1 86 ? -27.126 -2.330 36.171 1.00 97.94 86 LEU A C 1
ATOM 623 O O . LEU A 1 86 ? -28.043 -2.976 36.673 1.00 97.94 86 LEU A O 1
ATOM 627 N N . ARG A 1 87 ? -26.251 -1.637 36.915 1.00 98.31 87 ARG A N 1
ATOM 628 C CA . ARG A 1 87 ? -26.365 -1.544 38.384 1.00 98.31 87 ARG A CA 1
ATOM 629 C C . ARG A 1 87 ? -27.677 -0.884 38.807 1.00 98.31 87 ARG A C 1
ATOM 631 O O . ARG A 1 87 ? -28.378 -1.418 39.659 1.00 98.31 87 ARG A O 1
ATOM 638 N N . HIS A 1 88 ? -28.070 0.204 38.148 1.00 97.88 88 HIS A N 1
ATOM 639 C CA . HIS A 1 88 ? -29.362 0.844 38.416 1.00 97.88 88 HIS A CA 1
ATOM 640 C C . HIS A 1 88 ? -30.555 -0.057 38.066 1.00 97.88 88 HIS A C 1
ATOM 642 O O . HIS A 1 88 ? -31.563 -0.051 38.769 1.00 97.88 88 HIS A O 1
ATOM 648 N N . ALA A 1 89 ? -30.449 -0.877 37.016 1.00 97.81 89 ALA A N 1
ATOM 649 C CA . ALA A 1 89 ? -31.481 -1.860 36.691 1.00 97.81 89 ALA A CA 1
ATOM 650 C C . ALA A 1 89 ? -31.627 -2.929 37.789 1.00 97.81 89 ALA A C 1
ATOM 652 O O . ALA A 1 89 ? -32.746 -3.331 38.106 1.00 97.81 89 ALA A O 1
ATOM 653 N N . GLN A 1 90 ? -30.511 -3.368 38.384 1.00 97.62 90 GLN A N 1
ATOM 654 C CA . GLN A 1 90 ? -30.500 -4.307 39.512 1.00 97.62 90 GLN A CA 1
ATOM 655 C C . GLN A 1 90 ? -31.153 -3.694 40.760 1.00 97.62 90 GLN A C 1
ATOM 657 O O . GLN A 1 90 ? -31.965 -4.352 41.409 1.00 97.62 90 GLN A O 1
ATOM 662 N N . GLU A 1 91 ? -30.852 -2.429 41.061 1.00 97.88 91 GLU A N 1
ATOM 663 C CA . GLU A 1 91 ? -31.465 -1.673 42.163 1.00 97.88 91 GLU A CA 1
ATOM 664 C C . GLU A 1 91 ? -32.985 -1.522 41.972 1.00 97.88 91 GLU A C 1
ATOM 666 O O . GLU A 1 91 ? -33.756 -1.825 42.883 1.00 97.88 91 GLU A O 1
ATOM 671 N N . ALA A 1 92 ? -33.431 -1.130 40.773 1.00 96.62 92 ALA A N 1
ATOM 672 C CA . ALA A 1 92 ? -34.853 -0.996 40.446 1.00 96.62 92 ALA A CA 1
ATOM 673 C C . ALA A 1 92 ? -35.601 -2.335 40.548 1.00 96.62 92 ALA A C 1
ATOM 675 O O . ALA A 1 92 ? -36.706 -2.394 41.086 1.00 96.62 92 ALA A O 1
ATOM 676 N N . HIS A 1 93 ? -34.980 -3.429 40.095 1.00 96.75 93 HIS A N 1
ATOM 677 C CA . HIS A 1 93 ? -35.539 -4.771 40.236 1.00 96.75 93 HIS A CA 1
ATOM 678 C C . HIS A 1 93 ? -35.676 -5.188 41.707 1.00 96.75 93 HIS A C 1
ATOM 680 O O . HIS A 1 93 ? -36.727 -5.690 42.102 1.00 96.75 93 HIS A O 1
ATOM 686 N N . ALA A 1 94 ? -34.655 -4.932 42.533 1.00 96.06 94 ALA A N 1
ATOM 687 C CA . ALA A 1 94 ? -34.696 -5.214 43.969 1.00 96.06 94 ALA A CA 1
ATOM 688 C C . ALA A 1 94 ? -35.778 -4.398 44.704 1.00 96.06 94 ALA A C 1
ATOM 690 O O . ALA A 1 94 ? -36.362 -4.883 45.671 1.00 96.06 94 ALA A O 1
ATOM 691 N N . ALA A 1 95 ? -36.085 -3.192 44.218 1.00 96.06 95 ALA A N 1
ATOM 692 C CA . ALA A 1 95 ? -37.172 -2.351 44.718 1.00 96.06 95 ALA A CA 1
ATOM 693 C C . ALA A 1 95 ? -38.573 -2.763 44.210 1.00 96.06 95 ALA A C 1
ATOM 695 O O . ALA A 1 95 ? -39.567 -2.151 44.597 1.00 96.06 95 ALA A O 1
ATOM 696 N N . GLY A 1 96 ? -38.672 -3.778 43.342 1.00 95.44 96 GLY A N 1
ATOM 697 C CA . GLY A 1 96 ? -39.928 -4.209 42.722 1.00 95.44 96 GLY A CA 1
ATOM 698 C C . GLY A 1 96 ? -40.408 -3.316 41.571 1.00 95.44 96 GLY A C 1
ATOM 699 O O . GLY A 1 96 ? -41.513 -3.511 41.062 1.00 95.44 96 GLY A O 1
ATOM 700 N N . ASP A 1 97 ? -39.592 -2.357 41.122 1.00 95.69 97 ASP A N 1
ATOM 701 C CA . ASP A 1 97 ? -39.885 -1.514 39.962 1.00 95.69 97 ASP A CA 1
ATOM 702 C C . ASP A 1 97 ? -39.430 -2.192 38.660 1.00 95.69 97 ASP A C 1
ATOM 704 O O . ASP A 1 97 ? -38.432 -1.845 38.019 1.00 95.69 97 ASP A O 1
ATOM 708 N N . PHE A 1 98 ? -40.202 -3.201 38.257 1.00 94.56 98 PHE A N 1
ATOM 709 C CA . PHE A 1 98 ? -39.913 -4.017 37.078 1.00 94.56 98 PHE A CA 1
ATOM 710 C C . PHE A 1 98 ? -39.973 -3.231 35.762 1.00 94.56 98 PHE A C 1
ATOM 712 O O . PHE A 1 98 ? -39.281 -3.585 34.806 1.00 94.56 98 PHE A O 1
ATOM 719 N N . ARG A 1 99 ? -40.770 -2.155 35.694 1.00 94.75 99 ARG A N 1
ATOM 720 C CA . ARG A 1 99 ? -40.874 -1.319 34.490 1.00 94.75 99 ARG A CA 1
ATOM 721 C C . ARG A 1 99 ? -39.601 -0.501 34.297 1.00 94.75 99 ARG A C 1
ATOM 723 O O . ARG A 1 99 ? -39.046 -0.507 33.197 1.00 94.75 99 ARG A O 1
ATOM 730 N N . SER A 1 100 ? -39.123 0.157 35.352 1.00 94.75 100 SER A N 1
ATOM 731 C CA . SER A 1 100 ? -37.870 0.912 35.290 1.00 94.75 100 SER A CA 1
ATOM 732 C C . SER A 1 100 ? -36.682 -0.013 35.048 1.00 94.75 100 SER A C 1
ATOM 734 O O . SER A 1 100 ? -35.859 0.277 34.181 1.00 94.75 100 SER A O 1
ATOM 736 N N . ALA A 1 101 ? -36.633 -1.173 35.715 1.00 96.38 101 ALA A N 1
ATOM 737 C CA . ALA A 1 101 ? -35.604 -2.181 35.467 1.00 96.38 101 ALA A CA 1
ATOM 738 C C . ALA A 1 101 ? -35.565 -2.606 33.990 1.00 96.38 101 ALA A C 1
ATOM 740 O O . ALA A 1 101 ? -34.496 -2.640 33.385 1.00 96.38 101 ALA A O 1
ATOM 741 N N . GLN A 1 102 ? -36.723 -2.866 33.372 1.00 96.19 102 GLN A N 1
ATOM 742 C CA . GLN A 1 102 ? -36.789 -3.236 31.959 1.00 96.19 102 GLN A CA 1
ATOM 743 C C . GLN A 1 102 ? -36.250 -2.135 31.034 1.00 96.19 102 GLN A C 1
ATOM 745 O O . GLN A 1 102 ? -35.452 -2.443 30.149 1.00 96.19 102 GLN A O 1
ATOM 750 N N . SER A 1 103 ? -36.639 -0.875 31.261 1.00 96.81 103 SER A N 1
ATOM 751 C CA . SER A 1 103 ? -36.155 0.267 30.471 1.00 96.81 103 SER A CA 1
ATOM 752 C C . SER A 1 103 ? -34.643 0.454 30.600 1.00 96.81 103 SER A C 1
ATOM 754 O O . SER A 1 103 ? -33.950 0.652 29.605 1.00 96.81 103 SER A O 1
ATOM 756 N N . LEU A 1 104 ? -34.111 0.343 31.820 1.00 98.06 104 LEU A N 1
ATOM 757 C CA . LEU A 1 104 ? -32.675 0.459 32.074 1.00 98.06 104 LEU A CA 1
ATOM 758 C C . LEU A 1 104 ? -31.893 -0.671 31.387 1.00 98.06 104 LEU A C 1
ATOM 760 O O . LEU A 1 104 ? -30.823 -0.433 30.835 1.00 98.06 104 LEU A O 1
ATOM 764 N N . LEU A 1 105 ? -32.433 -1.892 31.339 1.00 97.56 105 LEU A N 1
ATOM 765 C CA . LEU A 1 105 ? -31.807 -3.003 30.610 1.00 97.56 105 LEU A CA 1
ATOM 766 C C . LEU A 1 105 ? -31.740 -2.747 29.099 1.00 97.56 105 LEU A C 1
ATOM 768 O O . LEU A 1 105 ? -30.733 -3.084 28.473 1.00 97.56 105 LEU A O 1
ATOM 772 N N . ASP A 1 106 ? -32.774 -2.130 28.522 1.00 97.06 106 ASP A N 1
ATOM 773 C CA . ASP A 1 106 ? -32.775 -1.721 27.112 1.00 97.06 106 ASP A CA 1
ATOM 774 C C . ASP A 1 106 ? -31.722 -0.648 26.828 1.00 97.06 106 ASP A C 1
ATOM 776 O O . ASP A 1 106 ? -31.002 -0.725 25.829 1.00 97.06 106 ASP A O 1
ATOM 780 N N . ASP A 1 107 ? -31.587 0.325 27.727 1.00 97.50 107 ASP A N 1
ATOM 781 C CA . ASP A 1 107 ? -30.587 1.382 27.606 1.00 97.50 107 ASP A CA 1
ATOM 782 C C . ASP A 1 107 ? -29.156 0.851 27.781 1.00 97.50 107 ASP A C 1
ATOM 784 O O . ASP A 1 107 ? -28.266 1.234 27.017 1.00 97.50 107 ASP A O 1
ATOM 788 N N . ALA A 1 108 ? -28.924 -0.070 28.722 1.00 98.06 108 ALA A N 1
ATOM 789 C CA . ALA A 1 108 ? -27.624 -0.717 28.909 1.00 98.06 108 ALA A CA 1
ATOM 790 C C . ALA A 1 108 ? -27.205 -1.509 27.660 1.00 98.06 108 ALA A C 1
ATOM 792 O O . ALA A 1 108 ? -26.071 -1.384 27.192 1.00 98.06 108 ALA A O 1
ATOM 793 N N . ALA A 1 109 ? -28.128 -2.285 27.080 1.00 97.31 109 ALA A N 1
ATOM 794 C CA . ALA A 1 109 ? -27.871 -3.024 25.848 1.00 97.31 109 ALA A CA 1
ATOM 795 C C . ALA A 1 109 ? -27.564 -2.079 24.673 1.00 97.31 109 ALA A C 1
ATOM 797 O O . ALA A 1 109 ? -26.600 -2.309 23.942 1.00 97.31 109 ALA A O 1
ATOM 798 N N . ARG A 1 110 ? -28.334 -0.991 24.513 1.00 97.81 110 ARG A N 1
ATOM 799 C CA . ARG A 1 110 ? -28.124 0.001 23.444 1.00 97.81 110 ARG A CA 1
ATOM 800 C C . ARG A 1 110 ? -26.731 0.625 23.513 1.00 97.81 110 ARG A C 1
ATOM 802 O O . ARG A 1 110 ? -26.023 0.626 22.509 1.00 97.81 110 ARG A O 1
ATOM 809 N N . GLN A 1 111 ? -26.314 1.075 24.696 1.00 97.62 111 GLN A N 1
ATOM 810 C CA . GLN A 1 111 ? -24.992 1.680 24.893 1.00 97.62 111 GLN A CA 1
ATOM 811 C C . GLN A 1 111 ? -23.853 0.710 24.573 1.00 97.62 111 GLN A C 1
ATOM 813 O O . GLN A 1 111 ? -22.867 1.098 23.948 1.00 97.62 111 GLN A O 1
ATOM 818 N N . LEU A 1 112 ? -23.991 -0.566 24.946 1.00 97.19 112 LEU A N 1
ATOM 819 C CA . LEU A 1 112 ? -22.992 -1.572 24.602 1.00 97.19 112 LEU A CA 1
ATOM 820 C C . LEU A 1 112 ? -22.882 -1.774 23.083 1.00 97.19 112 LEU A C 1
ATOM 822 O O . LEU A 1 112 ? -21.773 -1.829 22.556 1.00 97.19 112 LEU A O 1
ATOM 826 N N . PHE A 1 113 ? -24.006 -1.883 22.368 1.00 96.69 113 PHE A N 1
ATOM 827 C CA . PHE A 1 113 ? -23.983 -2.065 20.913 1.00 96.69 113 PHE A CA 1
ATOM 828 C C . PHE A 1 113 ? -23.436 -0.839 20.175 1.00 96.69 113 PHE A C 1
ATOM 830 O O . PHE A 1 113 ? -22.708 -0.995 19.194 1.00 96.69 113 PHE A O 1
ATOM 837 N N . GLU A 1 114 ? -23.729 0.370 20.656 1.00 96.56 114 GLU A N 1
ATOM 838 C CA . GLU A 1 114 ? -23.125 1.599 20.137 1.00 96.56 114 GLU A CA 1
ATOM 839 C C . GLU A 1 114 ? -21.605 1.598 20.327 1.00 96.56 114 GLU A C 1
ATOM 841 O O . GLU A 1 114 ? -20.875 1.815 19.357 1.00 96.56 114 GLU A O 1
ATOM 846 N N . GLY A 1 115 ? -21.122 1.252 21.526 1.00 96.38 115 GLY A N 1
ATOM 847 C CA . GLY A 1 115 ? -19.689 1.117 21.792 1.00 96.38 115 GLY A CA 1
ATOM 848 C C . GLY A 1 115 ? -19.029 0.056 20.909 1.00 96.38 115 GLY A C 1
ATOM 849 O O . GLY A 1 115 ? -17.970 0.293 20.333 1.00 96.38 115 GLY A O 1
ATOM 850 N N . ALA A 1 116 ? -19.678 -1.095 20.716 1.00 94.94 116 ALA A N 1
ATOM 851 C CA . ALA A 1 116 ? -19.163 -2.153 19.850 1.00 94.94 116 ALA A CA 1
ATOM 852 C C . ALA A 1 116 ? -19.055 -1.697 18.386 1.00 94.94 116 ALA A C 1
ATOM 854 O O . ALA A 1 116 ? -18.091 -2.040 17.703 1.00 94.94 116 ALA A O 1
ATOM 855 N N . ARG A 1 117 ? -20.006 -0.887 17.903 1.00 93.69 117 ARG A N 1
ATOM 856 C CA . ARG A 1 117 ? -19.963 -0.317 16.549 1.00 93.69 117 ARG A CA 1
ATOM 857 C C . ARG A 1 117 ? -18.783 0.641 16.368 1.00 93.69 117 ARG A C 1
ATOM 859 O O . ARG A 1 117 ? -18.118 0.563 15.337 1.00 93.69 117 ARG A O 1
ATOM 866 N N . LEU A 1 118 ? -18.507 1.499 17.353 1.00 92.62 118 LEU A N 1
ATOM 867 C CA . LEU A 1 118 ? -17.328 2.376 17.337 1.00 92.62 118 LEU A CA 1
ATOM 868 C C . LEU A 1 118 ? -16.032 1.553 17.316 1.00 92.62 118 LEU A C 1
ATOM 870 O O . LEU A 1 118 ? -15.177 1.759 16.458 1.00 92.62 118 LEU A O 1
ATOM 874 N N . ALA A 1 119 ? -15.954 0.520 18.158 1.00 91.19 119 ALA A N 1
ATOM 875 C CA . ALA A 1 119 ? -14.814 -0.390 18.225 1.00 91.19 119 ALA A CA 1
ATOM 876 C C . ALA A 1 119 ? -14.526 -1.131 16.900 1.00 91.19 119 ALA A C 1
ATOM 878 O O . ALA A 1 119 ? -13.362 -1.331 16.548 1.00 91.19 119 ALA A O 1
ATOM 879 N N . VAL A 1 120 ? -15.561 -1.537 16.143 1.00 89.06 120 VAL A N 1
ATOM 880 C CA . VAL A 1 120 ? -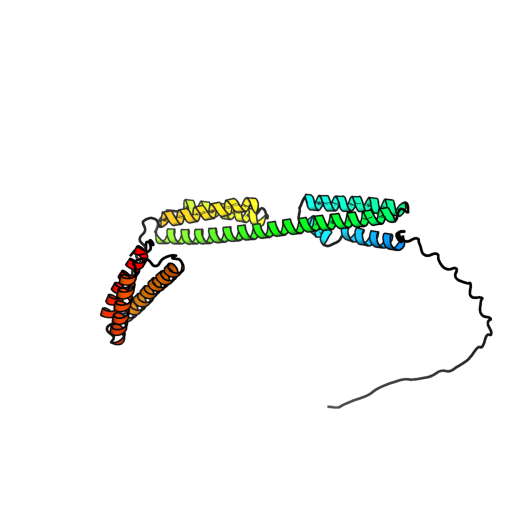15.395 -2.081 14.774 1.00 89.06 120 VAL A CA 1
ATOM 881 C C . VAL A 1 120 ? -14.769 -1.035 13.852 1.00 89.06 120 VAL A C 1
ATOM 883 O O . VAL A 1 120 ? -13.846 -1.359 13.103 1.00 89.06 120 VAL A O 1
ATOM 886 N N . GLY A 1 121 ? -15.293 0.193 13.886 1.00 84.00 121 GLY A N 1
ATOM 887 C CA . GLY A 1 121 ? -14.858 1.285 13.018 1.00 84.00 121 GLY A CA 1
ATOM 888 C C . GLY A 1 121 ? -13.381 1.617 13.204 1.00 84.00 121 GLY A C 1
ATOM 889 O O . GLY A 1 121 ? -12.638 1.658 12.223 1.00 84.00 121 GLY A O 1
ATOM 890 N N . GLU A 1 122 ? -12.938 1.764 14.453 1.00 83.38 122 GLU A N 1
ATOM 891 C CA . GLU A 1 122 ? -11.546 2.111 14.751 1.00 83.38 122 GLU A CA 1
ATOM 892 C C . GLU A 1 122 ? -10.579 0.980 14.377 1.00 83.38 122 GLU A C 1
ATOM 894 O O . GLU A 1 122 ? -9.534 1.219 13.770 1.00 83.38 122 GLU A O 1
ATOM 899 N N . ARG A 1 123 ? -10.963 -0.284 14.611 1.00 81.44 123 ARG A N 1
ATOM 900 C CA . ARG A 1 123 ? -10.159 -1.432 14.167 1.00 81.44 123 ARG A CA 1
ATOM 901 C C . ARG A 1 123 ? -10.023 -1.480 12.644 1.00 81.44 123 ARG A C 1
ATOM 903 O O . ARG A 1 123 ? -8.921 -1.671 12.137 1.00 81.44 123 ARG A O 1
ATOM 910 N N . ALA A 1 124 ? -11.120 -1.281 11.913 1.00 82.88 124 ALA A N 1
ATOM 911 C CA . ALA A 1 124 ? -11.099 -1.267 10.452 1.00 82.88 124 ALA A CA 1
ATOM 912 C C . ALA A 1 124 ? -10.221 -0.130 9.901 1.00 82.88 124 ALA A C 1
ATOM 914 O O . ALA A 1 124 ? -9.499 -0.321 8.919 1.00 82.88 124 ALA A O 1
ATOM 915 N N . LYS A 1 125 ? -10.241 1.036 10.556 1.00 82.81 125 LYS A N 1
ATOM 916 C CA . LYS A 1 125 ? -9.370 2.168 10.233 1.00 82.81 125 LYS A CA 1
ATOM 917 C C . LYS A 1 125 ? -7.896 1.826 10.470 1.00 82.81 125 LYS A C 1
ATOM 919 O O . LYS A 1 125 ? -7.086 2.026 9.565 1.00 82.81 125 LYS A O 1
ATOM 924 N N . GLY A 1 126 ? -7.560 1.248 11.625 1.00 83.94 126 GLY A N 1
ATOM 925 C CA . GLY A 1 126 ? -6.207 0.777 11.936 1.00 83.94 126 GLY A CA 1
ATOM 926 C C . GLY A 1 126 ? -5.690 -0.258 10.929 1.00 83.94 126 GLY A C 1
ATOM 927 O O . GLY A 1 126 ? -4.572 -0.129 10.431 1.00 83.94 126 GLY A O 1
ATOM 928 N N . ASP A 1 127 ? -6.525 -1.228 10.547 1.00 86.75 127 ASP A N 1
ATOM 929 C CA . ASP A 1 127 ? -6.188 -2.238 9.535 1.00 86.75 127 ASP A CA 1
ATOM 930 C C . ASP A 1 127 ? -5.955 -1.613 8.146 1.00 86.75 127 ASP A C 1
ATOM 932 O O . ASP A 1 127 ? -5.050 -2.030 7.415 1.00 86.75 127 ASP A O 1
ATOM 936 N N . SER A 1 128 ? -6.754 -0.607 7.765 1.00 89.94 128 SER A N 1
ATOM 937 C CA . SER A 1 128 ? -6.563 0.137 6.512 1.00 89.94 128 SER A CA 1
ATOM 938 C C . SER A 1 128 ? -5.239 0.897 6.514 1.00 89.94 128 SER A C 1
ATOM 940 O O . SER A 1 128 ? -4.446 0.761 5.580 1.00 89.94 128 SER A O 1
ATOM 942 N N . LEU A 1 129 ? -4.958 1.637 7.590 1.00 91.50 129 LEU A N 1
ATOM 943 C CA . LEU A 1 129 ? -3.709 2.381 7.752 1.00 91.50 129 LEU A CA 1
ATOM 944 C C . LEU A 1 129 ? -2.492 1.453 7.705 1.00 91.50 129 LEU A C 1
ATOM 946 O O . LEU A 1 129 ? -1.528 1.747 6.997 1.00 91.50 129 LEU A O 1
ATOM 950 N N . GLY A 1 130 ? -2.556 0.299 8.376 1.00 92.44 130 GLY A N 1
ATOM 951 C CA . GLY A 1 130 ? -1.492 -0.704 8.341 1.00 92.44 130 GLY A CA 1
ATOM 952 C C . GLY A 1 130 ? -1.195 -1.208 6.926 1.00 92.44 130 GLY A C 1
ATOM 953 O O . GLY A 1 130 ? -0.031 -1.274 6.521 1.00 92.44 130 GLY A O 1
ATOM 954 N N . LYS A 1 131 ? -2.231 -1.492 6.124 1.00 94.81 131 LYS A N 1
ATOM 955 C CA . LYS A 1 131 ? -2.068 -1.901 4.715 1.00 94.81 131 LYS A CA 1
ATOM 956 C C . LYS A 1 131 ? -1.449 -0.801 3.856 1.00 94.81 131 LYS A C 1
ATOM 958 O O . LYS A 1 131 ? -0.585 -1.086 3.021 1.00 94.81 131 LYS A O 1
ATOM 963 N N . GLU A 1 132 ? -1.874 0.444 4.045 1.00 94.38 132 GLU A N 1
ATOM 964 C CA . GLU A 1 132 ? -1.341 1.589 3.302 1.00 94.38 132 GLU A CA 1
ATOM 965 C C . GLU A 1 132 ? 0.143 1.824 3.617 1.00 94.38 132 GLU A C 1
ATOM 967 O O . GLU A 1 132 ? 0.951 1.972 2.694 1.00 94.38 132 GLU A O 1
ATOM 972 N N . VAL A 1 133 ? 0.524 1.771 4.898 1.00 97.88 133 VAL A N 1
ATOM 973 C CA . VAL A 1 133 ? 1.924 1.878 5.337 1.00 97.88 133 VAL A CA 1
ATOM 974 C C . VAL A 1 133 ? 2.763 0.734 4.770 1.00 97.88 133 VAL A C 1
ATOM 976 O O . VAL A 1 133 ? 3.813 0.983 4.176 1.00 97.88 133 VAL A O 1
ATOM 979 N N . ALA A 1 134 ? 2.291 -0.512 4.871 1.00 97.25 134 ALA A N 1
ATOM 980 C CA . ALA A 1 134 ? 3.002 -1.675 4.339 1.00 97.25 134 ALA A CA 1
ATOM 981 C C . ALA A 1 134 ? 3.235 -1.565 2.821 1.00 97.25 134 ALA A C 1
ATOM 983 O O . ALA A 1 134 ? 4.339 -1.817 2.331 1.00 97.25 134 ALA A O 1
ATOM 984 N N . THR A 1 135 ? 2.218 -1.114 2.081 1.00 97.62 135 THR A N 1
ATOM 985 C CA . THR A 1 135 ? 2.313 -0.863 0.635 1.00 97.62 135 THR A CA 1
ATOM 986 C C . THR A 1 135 ? 3.367 0.199 0.330 1.00 97.62 135 THR A C 1
ATOM 988 O O . THR A 1 135 ? 4.197 0.021 -0.566 1.00 97.62 135 THR A O 1
ATOM 991 N N . ARG A 1 136 ? 3.384 1.295 1.099 1.00 97.69 136 ARG A N 1
ATOM 992 C CA . ARG A 1 136 ? 4.344 2.387 0.913 1.00 97.69 136 ARG A CA 1
ATOM 993 C C . ARG A 1 136 ? 5.780 1.953 1.199 1.00 97.69 136 ARG A C 1
ATOM 995 O O . ARG A 1 136 ? 6.665 2.244 0.395 1.00 97.69 136 ARG A O 1
ATOM 1002 N N . ILE A 1 137 ? 6.001 1.212 2.286 1.00 98.31 137 ILE A N 1
ATOM 1003 C CA . ILE A 1 137 ? 7.304 0.622 2.626 1.00 98.31 137 ILE A CA 1
ATOM 1004 C C . ILE A 1 137 ? 7.771 -0.313 1.503 1.00 98.31 137 ILE A C 1
ATOM 1006 O O . ILE A 1 137 ? 8.919 -0.225 1.064 1.00 98.31 137 ILE A O 1
ATOM 1010 N N . GLY A 1 138 ? 6.885 -1.174 0.992 1.00 97.56 138 GLY A N 1
ATOM 1011 C CA . GLY A 1 138 ? 7.185 -2.064 -0.133 1.00 97.56 138 GLY A CA 1
ATOM 1012 C C . GLY A 1 138 ? 7.623 -1.302 -1.388 1.00 97.56 138 GLY A C 1
ATOM 1013 O O . GLY A 1 138 ? 8.658 -1.620 -1.978 1.00 97.56 138 GLY A O 1
ATOM 1014 N N . ALA A 1 139 ? 6.895 -0.243 -1.754 1.00 97.25 139 ALA A N 1
ATOM 1015 C CA . ALA A 1 139 ? 7.241 0.609 -2.890 1.00 97.25 139 ALA A CA 1
ATOM 1016 C C . ALA A 1 139 ? 8.596 1.317 -2.702 1.00 97.25 139 ALA A C 1
ATOM 1018 O O . ALA A 1 139 ? 9.425 1.327 -3.614 1.00 97.25 139 ALA A O 1
ATOM 1019 N N . ALA A 1 140 ? 8.857 1.868 -1.513 1.00 98.00 140 ALA A N 1
ATOM 1020 C CA . ALA A 1 140 ? 10.129 2.512 -1.194 1.00 98.00 140 ALA A CA 1
ATOM 1021 C C . ALA A 1 140 ? 11.310 1.522 -1.234 1.00 98.00 140 ALA A C 1
ATOM 1023 O O . ALA A 1 140 ? 12.355 1.848 -1.797 1.00 98.00 140 ALA A O 1
ATOM 1024 N N . ARG A 1 141 ? 11.141 0.289 -0.730 1.00 98.12 141 ARG A N 1
ATOM 1025 C CA . ARG A 1 141 ? 12.156 -0.780 -0.828 1.00 98.12 141 ARG A CA 1
ATOM 1026 C C . ARG A 1 141 ? 12.459 -1.157 -2.276 1.00 98.12 141 ARG A C 1
ATOM 1028 O O . ARG A 1 141 ? 13.626 -1.313 -2.633 1.00 98.12 141 ARG A O 1
ATOM 1035 N N . ALA A 1 142 ? 11.433 -1.269 -3.120 1.00 96.94 142 ALA A N 1
ATOM 1036 C CA . ALA A 1 142 ? 11.615 -1.559 -4.541 1.00 96.94 142 ALA A CA 1
ATOM 1037 C C . ALA A 1 142 ? 12.407 -0.448 -5.254 1.00 96.94 142 ALA A C 1
ATOM 1039 O O . ALA A 1 142 ? 13.320 -0.739 -6.033 1.00 96.94 142 ALA A O 1
ATOM 1040 N N . LEU A 1 143 ? 12.113 0.821 -4.946 1.00 95.69 143 LEU A N 1
ATOM 1041 C CA . LEU A 1 143 ? 12.880 1.956 -5.465 1.00 95.69 143 LEU A CA 1
ATOM 1042 C C . LEU A 1 143 ? 14.318 1.959 -4.939 1.00 95.69 143 LEU A C 1
ATOM 1044 O O . LEU A 1 143 ? 15.237 2.112 -5.734 1.00 95.69 143 LEU A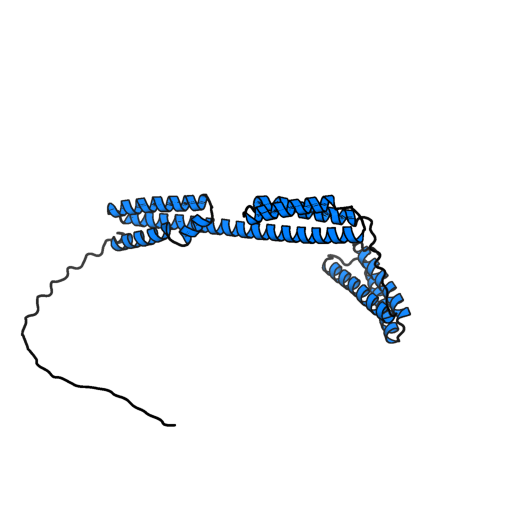 O 1
ATOM 1048 N N . LEU A 1 144 ? 14.549 1.709 -3.651 1.00 95.94 144 LEU A N 1
ATOM 1049 C CA . LEU A 1 144 ? 15.902 1.591 -3.101 1.00 95.94 144 LEU A CA 1
ATOM 1050 C C . LEU A 1 144 ? 16.711 0.490 -3.811 1.00 95.94 144 LEU A C 1
ATOM 1052 O O . LEU A 1 144 ? 17.870 0.697 -4.171 1.00 95.94 144 LEU A O 1
ATOM 1056 N N . ALA A 1 145 ? 16.102 -0.669 -4.069 1.00 94.38 145 ALA A N 1
ATOM 1057 C CA . ALA A 1 145 ? 16.744 -1.746 -4.819 1.00 94.38 145 ALA A CA 1
ATOM 1058 C C . ALA A 1 145 ? 17.057 -1.338 -6.271 1.00 94.38 145 ALA A C 1
ATOM 1060 O O . ALA A 1 145 ? 18.108 -1.690 -6.807 1.00 94.38 145 ALA A O 1
ATOM 1061 N N . ALA A 1 146 ? 16.168 -0.583 -6.925 1.00 90.62 146 ALA A N 1
ATOM 1062 C CA . ALA A 1 146 ? 16.436 -0.012 -8.243 1.00 90.62 146 ALA A CA 1
ATOM 1063 C C . ALA A 1 146 ? 17.583 1.010 -8.203 1.00 90.62 146 ALA A C 1
ATOM 1065 O O . ALA A 1 146 ? 18.485 0.941 -9.032 1.00 90.62 146 ALA A O 1
ATOM 1066 N N . GLN A 1 147 ? 17.594 1.901 -7.213 1.00 90.62 147 GLN A N 1
ATOM 1067 C CA . GLN A 1 147 ? 18.646 2.891 -7.002 1.00 90.62 147 GLN A CA 1
ATOM 1068 C C . GLN A 1 147 ? 20.018 2.224 -6.847 1.00 90.62 147 GLN A C 1
ATOM 1070 O O . GLN A 1 147 ? 20.951 2.593 -7.552 1.00 90.62 147 GLN A O 1
ATOM 1075 N N . LYS A 1 148 ? 20.130 1.192 -6.000 1.00 90.25 148 LYS A N 1
ATOM 1076 C CA . LYS A 1 148 ? 21.384 0.445 -5.802 1.00 90.25 148 LYS A CA 1
ATOM 1077 C C . LYS A 1 148 ? 21.908 -0.189 -7.092 1.00 90.25 148 LYS A C 1
ATOM 1079 O O . LYS A 1 148 ? 23.105 -0.119 -7.352 1.00 90.25 148 LYS A O 1
ATOM 1084 N N . ARG A 1 149 ? 21.023 -0.761 -7.920 1.00 88.12 149 ARG A N 1
ATOM 1085 C CA . ARG A 1 149 ? 21.397 -1.308 -9.237 1.00 88.12 149 ARG A CA 1
ATOM 1086 C C . ARG A 1 149 ? 21.953 -0.228 -10.163 1.00 88.12 149 ARG A C 1
ATOM 1088 O O . ARG A 1 149 ? 23.017 -0.417 -10.735 1.00 88.12 149 ARG A O 1
ATOM 1095 N N . ILE A 1 150 ? 21.293 0.928 -10.235 1.00 84.75 150 ILE A N 1
ATOM 1096 C CA . ILE A 1 150 ? 21.748 2.053 -11.069 1.00 84.75 150 ILE A CA 1
ATOM 1097 C C . ILE A 1 150 ? 23.108 2.574 -10.594 1.00 84.75 150 ILE A C 1
ATOM 1099 O O . ILE A 1 150 ? 23.981 2.830 -11.419 1.00 84.75 150 ILE A O 1
ATOM 1103 N N . SER A 1 151 ? 23.313 2.707 -9.278 1.00 85.12 151 SER A N 1
ATOM 1104 C CA . SER A 1 151 ? 24.610 3.115 -8.721 1.00 85.12 151 SER A CA 1
ATOM 1105 C C . SER A 1 151 ? 25.727 2.137 -9.102 1.00 85.12 151 SER A C 1
ATOM 1107 O O . SER A 1 151 ? 26.830 2.581 -9.417 1.00 85.12 151 SER A O 1
ATOM 1109 N N . ALA A 1 152 ? 25.442 0.828 -9.108 1.00 82.69 152 ALA A N 1
ATOM 1110 C CA . ALA A 1 152 ? 26.397 -0.200 -9.517 1.00 82.69 152 ALA A CA 1
ATOM 1111 C C . ALA A 1 152 ? 26.701 -0.157 -11.027 1.00 82.69 152 ALA A C 1
ATOM 1113 O O . ALA A 1 152 ? 27.860 -0.255 -11.412 1.00 82.69 152 ALA A O 1
ATOM 1114 N N . GLU A 1 153 ? 25.685 0.039 -11.875 1.00 77.38 153 GLU A N 1
ATOM 1115 C CA . GLU A 1 153 ? 25.835 0.150 -13.336 1.00 77.38 153 GLU A CA 1
ATOM 1116 C C . GLU A 1 153 ? 26.638 1.391 -13.761 1.00 77.38 153 GLU A C 1
ATOM 1118 O O . GLU A 1 153 ? 27.393 1.343 -14.728 1.00 77.38 153 GLU A O 1
ATOM 1123 N N . GLN A 1 154 ? 26.481 2.513 -13.051 1.00 72.00 154 GLN A N 1
ATOM 1124 C CA . GLN A 1 154 ? 27.109 3.791 -13.407 1.00 72.00 154 GLN A CA 1
ATOM 1125 C C . GLN A 1 154 ? 28.480 4.026 -12.746 1.00 72.00 154 GLN A C 1
ATOM 1127 O O . GLN A 1 154 ? 29.038 5.113 -12.905 1.00 72.00 154 GLN A O 1
ATOM 1132 N N . SER A 1 155 ? 29.025 3.056 -11.995 1.00 57.03 155 SER A N 1
ATOM 1133 C CA . SER A 1 155 ? 30.298 3.183 -11.253 1.00 57.03 155 SER A CA 1
ATOM 1134 C C . SER A 1 155 ? 30.392 4.472 -10.421 1.00 57.03 155 SER A C 1
ATOM 1136 O O . SER A 1 155 ? 31.460 5.073 -10.292 1.00 57.03 155 SER A O 1
ATOM 1138 N N . ALA A 1 156 ? 29.264 4.948 -9.887 1.00 59.84 156 ALA A N 1
ATOM 1139 C CA . ALA A 1 156 ? 29.170 6.263 -9.273 1.00 59.84 156 ALA A CA 1
ATOM 1140 C C . ALA A 1 156 ? 28.766 6.157 -7.800 1.00 59.84 156 ALA A C 1
ATOM 1142 O O . ALA A 1 156 ? 27.720 5.610 -7.464 1.00 59.84 156 ALA A O 1
ATOM 1143 N N . ALA A 1 157 ? 29.521 6.836 -6.929 1.00 65.44 157 ALA A N 1
ATOM 1144 C CA . ALA A 1 157 ? 29.119 7.141 -5.550 1.00 65.44 157 ALA A CA 1
ATOM 1145 C C . ALA A 1 157 ? 27.858 8.040 -5.469 1.00 65.44 157 ALA A C 1
ATOM 1147 O O . ALA A 1 157 ? 27.366 8.356 -4.381 1.00 65.44 157 ALA A O 1
ATOM 1148 N N . ARG A 1 158 ? 27.320 8.475 -6.620 1.00 70.81 158 ARG A N 1
ATOM 1149 C CA . ARG A 1 158 ? 26.093 9.268 -6.715 1.00 70.81 158 ARG A CA 1
ATOM 1150 C C . ARG A 1 158 ? 24.910 8.460 -6.188 1.00 70.81 158 ARG A C 1
ATOM 1152 O O . ARG A 1 158 ? 24.666 7.329 -6.598 1.00 70.81 158 ARG A O 1
ATOM 1159 N N . GLY A 1 159 ? 24.178 9.074 -5.265 1.00 77.19 159 GLY A N 1
ATOM 1160 C CA . GLY A 1 159 ? 23.013 8.469 -4.628 1.00 77.19 159 GLY A CA 1
ATOM 1161 C C . GLY A 1 159 ? 23.323 7.610 -3.398 1.00 77.19 159 GLY A C 1
ATOM 1162 O O . GLY A 1 159 ? 22.372 7.206 -2.741 1.00 77.19 159 GLY A O 1
ATOM 1163 N N . ALA A 1 160 ? 24.587 7.376 -3.017 1.00 85.69 160 ALA A N 1
ATOM 1164 C CA . ALA A 1 160 ? 24.914 6.552 -1.843 1.00 85.69 160 ALA A CA 1
ATOM 1165 C C . ALA A 1 160 ? 24.363 7.142 -0.530 1.00 85.69 160 ALA A C 1
ATOM 1167 O O . ALA A 1 160 ? 23.698 6.452 0.238 1.00 85.69 160 ALA A O 1
ATOM 1168 N N . GLN A 1 161 ? 24.546 8.449 -0.314 1.00 88.44 161 GLN A N 1
ATOM 1169 C CA . GLN A 1 161 ? 24.009 9.136 0.867 1.00 88.44 161 GLN A CA 1
ATOM 1170 C C . GLN A 1 161 ? 22.471 9.127 0.894 1.00 88.44 161 GLN A C 1
ATOM 1172 O O . GLN A 1 161 ? 21.865 8.966 1.952 1.00 88.44 161 GLN A O 1
ATOM 1177 N N . ALA A 1 162 ? 21.832 9.281 -0.271 1.00 91.12 162 ALA A N 1
ATOM 1178 C CA . ALA A 1 162 ? 20.381 9.195 -0.384 1.00 91.12 162 ALA A CA 1
ATOM 1179 C C . ALA A 1 162 ? 19.889 7.772 -0.081 1.00 91.12 162 ALA A C 1
ATOM 1181 O O . ALA A 1 162 ? 18.930 7.622 0.665 1.00 91.12 162 ALA A O 1
ATOM 1182 N N . ALA A 1 163 ? 20.573 6.739 -0.588 1.00 93.12 163 ALA A N 1
ATOM 1183 C CA . ALA A 1 163 ? 20.254 5.341 -0.304 1.00 93.12 163 ALA A CA 1
ATOM 1184 C C . ALA A 1 163 ? 20.336 5.039 1.198 1.00 93.12 163 ALA A C 1
ATOM 1186 O O . ALA A 1 163 ? 19.401 4.472 1.751 1.00 93.12 163 ALA A O 1
ATOM 1187 N N . GLN A 1 164 ? 21.397 5.495 1.870 1.00 95.00 164 GLN A N 1
ATOM 1188 C CA . GLN A 1 164 ? 21.555 5.299 3.311 1.00 95.00 164 GLN A CA 1
ATOM 1189 C C . GLN A 1 164 ? 20.458 6.013 4.116 1.00 95.00 164 GLN A C 1
ATOM 1191 O O . GLN A 1 164 ? 19.894 5.432 5.037 1.00 95.00 164 GLN A O 1
ATOM 1196 N N . ARG A 1 165 ? 20.080 7.244 3.738 1.00 96.69 165 ARG A N 1
ATOM 1197 C CA . ARG A 1 165 ? 18.934 7.929 4.364 1.00 96.69 165 ARG A CA 1
ATOM 1198 C C . ARG A 1 165 ? 17.619 7.180 4.147 1.00 96.69 165 ARG A C 1
ATOM 1200 O O . ARG A 1 165 ? 16.828 7.076 5.078 1.00 96.69 165 ARG A O 1
ATOM 1207 N N . VAL A 1 166 ? 17.378 6.668 2.940 1.00 97.75 166 VAL A N 1
ATOM 1208 C CA . VAL A 1 166 ? 16.184 5.866 2.631 1.00 97.75 166 VAL A CA 1
ATOM 1209 C C . VAL A 1 166 ? 16.155 4.590 3.478 1.00 97.75 166 VAL A C 1
ATOM 1211 O O . VAL A 1 166 ? 15.096 4.235 3.982 1.00 97.75 166 VAL A O 1
ATOM 1214 N N . GLU A 1 167 ? 17.293 3.925 3.682 1.00 98.00 167 GLU A N 1
ATOM 1215 C CA . GLU A 1 167 ? 17.398 2.752 4.560 1.00 98.00 167 GLU A CA 1
ATOM 1216 C C . GLU A 1 167 ? 17.035 3.070 6.008 1.00 98.00 167 GLU A C 1
ATOM 1218 O O . GLU A 1 167 ? 16.224 2.350 6.588 1.00 98.00 167 GLU A O 1
ATOM 1223 N N . THR A 1 168 ? 17.579 4.154 6.570 1.00 98.38 168 THR A N 1
ATOM 1224 C CA . THR A 1 168 ? 17.243 4.592 7.932 1.00 98.38 168 THR A CA 1
ATOM 1225 C C . THR A 1 168 ? 15.749 4.871 8.066 1.00 98.38 168 THR A C 1
ATOM 1227 O O . THR A 1 168 ? 15.097 4.294 8.929 1.00 98.38 168 THR A O 1
ATOM 1230 N N . LEU A 1 169 ? 15.174 5.657 7.149 1.00 98.50 169 LEU A N 1
ATOM 1231 C CA . LEU A 1 169 ? 13.741 5.966 7.167 1.00 98.50 169 LEU A CA 1
ATOM 1232 C C . LEU A 1 169 ? 12.868 4.711 7.051 1.00 98.50 169 LEU A C 1
ATOM 1234 O O . LEU A 1 169 ? 11.827 4.623 7.696 1.00 98.50 169 LEU A O 1
ATOM 1238 N N . LEU A 1 170 ? 13.279 3.730 6.241 1.00 98.50 170 LEU A N 1
ATOM 1239 C CA . LEU A 1 170 ? 12.558 2.464 6.107 1.00 98.50 170 LEU A CA 1
ATOM 1240 C C . LEU A 1 170 ? 12.661 1.591 7.357 1.00 98.50 170 LEU A C 1
ATOM 1242 O O . LEU A 1 170 ? 11.698 0.892 7.669 1.00 98.50 170 LEU A O 1
ATOM 1246 N N . ALA A 1 171 ? 13.804 1.603 8.045 1.00 98.38 171 ALA A N 1
ATOM 1247 C CA . ALA A 1 171 ? 13.976 0.896 9.308 1.00 98.38 171 ALA A CA 1
ATOM 1248 C C . ALA A 1 171 ? 13.090 1.511 10.400 1.00 98.38 171 ALA A C 1
ATOM 1250 O O . ALA A 1 171 ? 12.344 0.784 11.055 1.00 98.38 171 ALA A O 1
ATOM 1251 N N . ASP A 1 172 ? 13.088 2.840 10.517 1.00 98.31 172 ASP A N 1
ATOM 1252 C CA . ASP A 1 172 ? 12.268 3.566 11.491 1.00 98.31 172 ASP A CA 1
ATOM 1253 C C . ASP A 1 172 ? 10.768 3.382 11.213 1.00 98.31 172 ASP A C 1
ATOM 1255 O O . ASP A 1 172 ? 9.991 3.064 12.116 1.00 98.31 172 ASP A O 1
ATOM 1259 N N . ALA A 1 173 ? 10.352 3.502 9.946 1.00 98.19 173 ALA A N 1
ATOM 1260 C CA . ALA A 1 173 ? 8.969 3.263 9.538 1.00 98.19 173 ALA A CA 1
ATOM 1261 C C . ALA A 1 173 ? 8.521 1.824 9.835 1.00 98.19 173 ALA A C 1
ATOM 1263 O O . ALA A 1 173 ? 7.395 1.613 10.284 1.00 98.19 173 ALA A O 1
ATOM 1264 N N . GLN A 1 174 ? 9.391 0.833 9.607 1.00 98.06 174 GLN A N 1
ATOM 1265 C CA . GLN A 1 174 ? 9.086 -0.563 9.918 1.00 98.06 174 GLN A CA 1
ATOM 1266 C C . GLN A 1 174 ? 8.955 -0.781 11.427 1.00 98.06 174 GLN A C 1
ATOM 1268 O O . GLN A 1 174 ? 7.979 -1.388 11.851 1.00 98.06 174 GLN A O 1
ATOM 1273 N N . ALA A 1 175 ? 9.866 -0.237 12.237 1.00 98.06 175 ALA A N 1
ATOM 1274 C CA . ALA A 1 175 ? 9.802 -0.362 13.692 1.00 98.06 175 ALA A CA 1
ATOM 1275 C C . ALA A 1 175 ? 8.514 0.253 14.270 1.00 98.06 175 ALA A C 1
ATOM 1277 O O . ALA A 1 175 ? 7.879 -0.331 15.149 1.00 98.06 175 ALA A O 1
ATOM 1278 N N . LEU A 1 176 ? 8.085 1.407 13.746 1.00 97.75 176 LEU A N 1
ATOM 1279 C CA . LEU A 1 176 ? 6.809 2.022 14.122 1.00 97.75 176 LEU A CA 1
ATOM 1280 C C . LEU A 1 176 ? 5.607 1.183 13.667 1.00 97.75 176 LEU A C 1
ATOM 1282 O O . LEU A 1 176 ? 4.654 1.027 14.428 1.00 97.75 176 LEU A O 1
ATOM 1286 N N . ALA A 1 177 ? 5.649 0.616 12.460 1.00 95.19 177 ALA A N 1
ATOM 1287 C CA . ALA A 1 177 ? 4.589 -0.255 11.957 1.00 95.19 177 ALA A CA 1
ATOM 1288 C C . ALA A 1 177 ? 4.469 -1.559 12.768 1.00 95.19 177 ALA A C 1
ATOM 1290 O O . ALA A 1 177 ? 3.354 -1.976 13.076 1.00 95.19 177 ALA A O 1
ATOM 1291 N N . ASP A 1 178 ? 5.593 -2.158 13.170 1.00 95.50 178 ASP A N 1
ATOM 1292 C CA . ASP A 1 178 ? 5.632 -3.353 14.023 1.00 95.50 178 ASP A CA 1
ATOM 1293 C C . ASP A 1 178 ? 5.057 -3.060 15.420 1.00 95.50 178 ASP A C 1
ATOM 1295 O O . ASP A 1 178 ? 4.415 -3.915 16.028 1.00 95.50 178 ASP A O 1
ATOM 1299 N N . ALA A 1 179 ? 5.205 -1.820 15.897 1.00 94.06 179 ALA A N 1
ATOM 1300 C CA . ALA A 1 179 ? 4.570 -1.309 17.111 1.00 94.06 179 ALA A CA 1
ATOM 1301 C C . ALA A 1 179 ? 3.111 -0.837 16.909 1.00 94.06 179 ALA A C 1
ATOM 1303 O O . ALA A 1 179 ? 2.549 -0.202 17.800 1.00 94.06 179 ALA A O 1
ATOM 1304 N N . GLN A 1 180 ? 2.501 -1.096 15.745 1.00 91.50 180 GLN A N 1
ATOM 1305 C CA . GLN A 1 180 ? 1.160 -0.636 15.344 1.00 91.50 180 GLN A CA 1
ATOM 1306 C C . GLN A 1 180 ? 0.956 0.895 15.368 1.00 91.50 180 GLN A C 1
ATOM 1308 O O . GLN A 1 180 ? -0.173 1.383 15.353 1.00 91.50 180 GLN A O 1
ATOM 1313 N N . ARG A 1 181 ? 2.039 1.681 15.339 1.00 92.94 181 ARG A N 1
ATOM 1314 C CA . ARG A 1 181 ? 2.025 3.155 15.303 1.00 92.94 181 ARG A CA 1
ATOM 1315 C C . ARG A 1 181 ? 1.978 3.657 13.859 1.00 92.94 181 ARG A C 1
ATOM 1317 O O . ARG A 1 181 ? 2.886 4.336 13.379 1.00 92.94 181 ARG A O 1
ATOM 1324 N N . PHE A 1 182 ? 0.920 3.287 13.138 1.00 94.56 182 PHE A N 1
ATOM 1325 C CA . PHE A 1 182 ? 0.819 3.513 11.689 1.00 94.56 182 PHE A CA 1
ATOM 1326 C C . PHE A 1 182 ? 0.782 4.993 11.288 1.00 94.56 182 PHE A C 1
ATOM 1328 O O . PHE A 1 182 ? 1.359 5.352 10.262 1.00 94.56 182 PHE A O 1
ATOM 1335 N N . GLU A 1 183 ? 0.170 5.852 12.106 1.00 92.69 183 GLU A N 1
ATOM 1336 C CA . GLU A 1 183 ? 0.123 7.305 11.871 1.00 92.69 183 GLU A CA 1
ATOM 1337 C C . GLU A 1 183 ? 1.524 7.937 11.863 1.00 92.69 183 GLU A C 1
ATOM 1339 O O . GLU A 1 183 ? 1.801 8.847 11.086 1.00 92.69 183 GLU A O 1
ATOM 1344 N N . GLU A 1 184 ? 2.444 7.411 12.674 1.00 95.44 184 GLU A N 1
ATOM 1345 C CA . GLU A 1 184 ? 3.827 7.892 12.743 1.00 95.44 184 GLU A CA 1
ATOM 1346 C C . GLU A 1 184 ? 4.728 7.203 11.711 1.00 95.44 184 GLU A C 1
ATOM 1348 O O . GLU A 1 184 ? 5.626 7.827 11.146 1.00 95.44 184 GLU A O 1
ATOM 1353 N N . ALA A 1 185 ? 4.471 5.925 11.415 1.00 97.62 185 ALA A N 1
ATOM 1354 C CA . ALA A 1 185 ? 5.204 5.175 10.397 1.00 97.62 185 ALA A CA 1
ATOM 1355 C C . ALA A 1 185 ? 5.004 5.755 8.987 1.00 97.62 185 ALA A C 1
ATOM 1357 O O . ALA A 1 185 ? 5.922 5.758 8.161 1.00 97.62 185 ALA A O 1
ATOM 1358 N N . ARG A 1 186 ? 3.794 6.246 8.697 1.00 96.62 186 ARG A N 1
ATOM 1359 C CA . ARG A 1 186 ? 3.407 6.725 7.369 1.00 96.62 186 ARG A CA 1
ATOM 1360 C C . ARG A 1 186 ? 4.272 7.860 6.814 1.00 96.62 186 ARG A C 1
ATOM 1362 O O . ARG A 1 186 ? 4.803 7.672 5.717 1.00 96.62 186 ARG A O 1
ATOM 1369 N N . PRO A 1 187 ? 4.458 9.003 7.502 1.00 97.88 187 PRO A N 1
ATOM 1370 C CA . PRO A 1 187 ? 5.263 10.098 6.967 1.00 97.88 187 PRO A CA 1
ATOM 1371 C C . PRO A 1 187 ? 6.713 9.682 6.686 1.00 97.88 187 PRO A C 1
ATOM 1373 O O . PRO A 1 187 ? 7.293 10.140 5.702 1.00 97.88 187 PRO A O 1
ATOM 1376 N N . LEU A 1 188 ? 7.286 8.770 7.483 1.00 98.31 188 LEU A N 1
ATOM 1377 C CA . LEU A 1 188 ? 8.631 8.237 7.239 1.00 98.31 188 LEU A CA 1
ATOM 1378 C C . LEU A 1 188 ? 8.680 7.369 5.975 1.00 98.31 188 LEU A C 1
ATOM 1380 O O . LEU A 1 188 ? 9.576 7.533 5.144 1.00 98.31 188 LEU A O 1
ATOM 1384 N N . ALA A 1 189 ? 7.691 6.490 5.784 1.00 98.12 189 ALA A N 1
ATOM 1385 C CA . ALA A 1 189 ? 7.581 5.674 4.577 1.00 98.12 189 ALA A CA 1
ATOM 1386 C C . ALA A 1 189 ? 7.367 6.531 3.312 1.00 98.12 189 ALA A C 1
ATOM 1388 O O . ALA A 1 189 ? 7.971 6.265 2.268 1.00 98.12 189 ALA A O 1
ATOM 1389 N N . ASP A 1 190 ? 6.546 7.582 3.399 1.00 98.19 190 ASP A N 1
ATOM 1390 C CA . ASP A 1 190 ? 6.322 8.532 2.304 1.00 98.19 190 ASP A CA 1
ATOM 1391 C C . ASP A 1 190 ? 7.593 9.330 1.977 1.00 98.19 190 ASP A C 1
ATOM 1393 O O . ASP A 1 190 ? 7.953 9.474 0.803 1.00 98.19 190 ASP A O 1
ATOM 1397 N N . GLN A 1 191 ? 8.329 9.787 2.994 1.00 98.19 191 GLN A N 1
ATOM 1398 C CA . GLN A 1 191 ? 9.603 10.479 2.803 1.00 98.19 191 GLN A CA 1
ATOM 1399 C C . GLN A 1 191 ? 10.649 9.571 2.142 1.00 98.19 191 GLN A C 1
ATOM 1401 O O . GLN A 1 191 ? 11.310 9.997 1.191 1.00 98.19 191 GLN A O 1
ATOM 1406 N N . ALA A 1 192 ? 10.765 8.316 2.588 1.00 98.25 192 ALA A N 1
ATOM 1407 C CA . ALA A 1 192 ? 11.653 7.325 1.983 1.00 98.25 192 ALA A CA 1
ATOM 1408 C C . ALA A 1 192 ? 11.326 7.107 0.496 1.00 98.25 192 ALA A C 1
ATOM 1410 O O . ALA A 1 192 ? 12.218 7.122 -0.354 1.00 98.25 192 ALA A O 1
ATOM 1411 N N . TYR A 1 193 ? 10.037 6.966 0.171 1.00 98.19 193 TYR A N 1
ATOM 1412 C CA . TYR A 1 193 ? 9.560 6.809 -1.202 1.00 98.19 193 TYR A CA 1
ATOM 1413 C C . TYR A 1 193 ? 9.928 8.009 -2.090 1.00 98.19 193 TYR A C 1
ATOM 1415 O O . TYR A 1 193 ? 10.484 7.832 -3.179 1.00 98.19 193 TYR A O 1
ATOM 1423 N N . LEU A 1 194 ? 9.643 9.232 -1.632 1.00 97.75 194 LEU A N 1
ATOM 1424 C CA . LEU A 1 194 ? 9.921 10.450 -2.398 1.00 97.75 194 LEU A CA 1
ATOM 1425 C C . LEU A 1 194 ? 11.422 10.672 -2.597 1.00 97.75 194 LEU A C 1
ATOM 1427 O O . LEU A 1 194 ? 11.846 11.004 -3.705 1.00 97.75 194 LEU A O 1
ATOM 1431 N N . LEU A 1 195 ? 12.227 10.438 -1.558 1.00 96.38 195 LEU A N 1
ATOM 1432 C CA . LEU A 1 195 ? 13.679 10.571 -1.629 1.00 96.38 195 LEU A CA 1
ATOM 1433 C C . LEU A 1 195 ? 14.290 9.568 -2.617 1.00 96.38 195 LEU A C 1
ATOM 1435 O O . LEU A 1 195 ? 15.102 9.960 -3.457 1.00 96.38 195 LEU A O 1
ATOM 1439 N N . ALA A 1 196 ? 13.861 8.303 -2.577 1.00 94.50 196 ALA A N 1
ATOM 1440 C CA . ALA A 1 196 ? 14.322 7.284 -3.519 1.00 94.50 196 ALA A CA 1
ATOM 1441 C C . ALA A 1 196 ? 13.946 7.642 -4.968 1.00 94.50 196 ALA A C 1
ATOM 1443 O O . ALA A 1 196 ? 14.785 7.578 -5.869 1.00 94.50 196 ALA A O 1
ATOM 1444 N N . LYS A 1 197 ? 12.704 8.095 -5.197 1.00 94.06 197 LYS A N 1
ATOM 1445 C CA . LYS A 1 197 ? 12.234 8.531 -6.522 1.00 94.06 197 LYS A CA 1
ATOM 1446 C C . LYS A 1 197 ? 13.056 9.707 -7.060 1.00 94.06 197 LYS A C 1
ATOM 1448 O O . LYS A 1 197 ? 13.491 9.668 -8.211 1.00 94.06 197 LYS A O 1
ATOM 1453 N N . ALA A 1 198 ? 13.293 10.729 -6.237 1.00 91.88 198 ALA A N 1
ATOM 1454 C CA . ALA A 1 198 ? 14.094 11.891 -6.614 1.00 91.88 198 ALA A CA 1
ATOM 1455 C C . ALA A 1 198 ? 15.553 11.510 -6.910 1.00 91.88 198 ALA A C 1
ATOM 1457 O O . ALA A 1 198 ? 16.120 11.979 -7.896 1.00 91.88 198 ALA A O 1
ATOM 1458 N N . SER A 1 199 ? 16.140 10.615 -6.106 1.00 90.81 199 SER A N 1
ATOM 1459 C CA . SER A 1 199 ? 17.507 10.135 -6.324 1.00 90.81 199 SER A CA 1
ATOM 1460 C C . SER A 1 199 ? 17.642 9.356 -7.631 1.00 90.81 199 SER A C 1
ATOM 1462 O O . SER A 1 199 ? 18.589 9.578 -8.375 1.00 90.81 199 SER A O 1
ATOM 1464 N N . ILE A 1 200 ? 16.701 8.464 -7.953 1.00 89.44 200 ILE A N 1
ATOM 1465 C CA . ILE A 1 200 ? 16.721 7.750 -9.241 1.00 89.44 200 ILE A CA 1
ATOM 1466 C C . ILE A 1 200 ? 16.598 8.737 -10.403 1.00 89.44 200 ILE A C 1
ATOM 1468 O O . ILE A 1 200 ? 17.321 8.610 -11.392 1.00 89.44 200 ILE A O 1
ATOM 1472 N N . GLY A 1 201 ? 15.706 9.725 -10.276 1.00 87.75 201 GLY A N 1
ATOM 1473 C CA . GLY A 1 201 ? 15.540 10.786 -11.265 1.00 87.75 201 GLY A CA 1
ATOM 1474 C C . GLY A 1 201 ? 16.851 11.520 -11.539 1.00 87.75 201 GLY A C 1
ATOM 1475 O O . GLY A 1 201 ? 17.263 11.602 -12.692 1.00 87.75 201 GLY A O 1
ATOM 1476 N N . SER A 1 202 ? 17.551 11.972 -10.494 1.00 84.81 202 SER A N 1
ATOM 1477 C CA . SER A 1 202 ? 18.820 12.698 -10.641 1.00 84.81 202 SER A CA 1
ATOM 1478 C C . SER A 1 202 ? 19.961 11.824 -11.169 1.00 84.81 202 SER A C 1
ATOM 1480 O O . SER A 1 202 ? 20.770 12.292 -11.964 1.00 84.81 202 SER A O 1
ATOM 1482 N N . MET A 1 203 ? 20.008 10.541 -10.795 1.00 83.00 203 MET A N 1
ATOM 1483 C CA . MET A 1 203 ? 21.005 9.586 -11.301 1.00 83.00 203 MET A CA 1
ATOM 1484 C C . MET A 1 203 ? 20.820 9.267 -12.790 1.00 83.00 203 MET A C 1
ATOM 1486 O O . MET A 1 203 ? 21.779 8.936 -13.485 1.00 83.00 203 MET A O 1
ATOM 1490 N N . ARG A 1 204 ? 19.586 9.350 -13.295 1.00 81.06 204 ARG A N 1
ATOM 1491 C CA . ARG A 1 204 ? 19.273 9.105 -14.709 1.00 81.06 204 ARG A CA 1
ATOM 1492 C C . ARG A 1 204 ? 19.174 10.382 -15.542 1.00 81.06 204 ARG A C 1
ATOM 1494 O O . ARG A 1 204 ? 19.116 10.293 -16.766 1.00 81.06 204 ARG A O 1
ATOM 1501 N N . GLN A 1 205 ? 19.168 11.558 -14.920 1.00 76.56 205 GLN A N 1
ATOM 1502 C CA . GLN A 1 205 ? 19.057 12.823 -15.636 1.00 76.56 205 GLN A CA 1
ATOM 1503 C C . GLN A 1 205 ? 20.285 13.044 -16.530 1.00 76.56 205 GLN A C 1
ATOM 1505 O O . GLN A 1 205 ? 21.421 13.040 -16.063 1.00 76.56 205 GLN A O 1
ATOM 1510 N N . GLY A 1 206 ? 20.047 13.202 -17.834 1.00 62.09 206 GLY A N 1
ATOM 1511 C CA . GLY A 1 206 ? 21.097 13.363 -18.846 1.00 62.09 206 GLY A CA 1
ATOM 1512 C C . GLY A 1 206 ? 21.757 12.060 -19.319 1.00 62.09 206 GLY A C 1
ATOM 1513 O O . GLY A 1 206 ? 22.576 12.107 -20.234 1.00 62.09 206 GLY A O 1
ATOM 1514 N N . ALA A 1 207 ? 21.402 10.899 -18.758 1.00 58.84 207 ALA A N 1
ATOM 1515 C CA . ALA A 1 207 ? 21.899 9.612 -19.235 1.00 58.84 207 ALA A CA 1
ATOM 1516 C C . ALA A 1 207 ? 21.040 9.112 -20.407 1.00 58.84 207 ALA A C 1
ATOM 1518 O O . ALA A 1 207 ? 19.879 8.745 -20.222 1.00 58.84 207 ALA A O 1
ATOM 1519 N N . THR A 1 208 ? 21.616 9.053 -21.609 1.00 58.38 208 THR A N 1
ATOM 1520 C CA . THR A 1 208 ? 21.014 8.293 -22.713 1.00 58.38 208 THR A CA 1
ATOM 1521 C C . THR A 1 208 ? 21.396 6.831 -22.521 1.00 58.38 208 THR A C 1
ATOM 1523 O O . THR A 1 208 ? 22.567 6.472 -22.630 1.00 58.38 208 THR A O 1
ATOM 1526 N N . LEU A 1 209 ? 20.419 5.986 -22.189 1.00 58.91 209 LEU A N 1
ATOM 1527 C CA . LEU A 1 209 ? 20.592 4.534 -22.197 1.00 58.91 209 LEU A CA 1
ATOM 1528 C C . LEU A 1 209 ? 20.752 4.081 -23.650 1.00 58.91 209 LEU A C 1
ATOM 1530 O O . LEU A 1 209 ? 19.775 3.747 -24.315 1.00 58.91 209 LEU A O 1
ATOM 1534 N N . VAL A 1 210 ? 21.985 4.082 -24.152 1.00 57.72 210 VAL A N 1
ATOM 1535 C CA . VAL A 1 210 ? 22.298 3.453 -25.435 1.00 57.72 210 VAL A CA 1
ATOM 1536 C C . VAL A 1 210 ? 22.381 1.954 -25.184 1.00 57.72 210 VAL A C 1
ATOM 1538 O O . VAL A 1 210 ? 23.412 1.424 -24.776 1.00 57.72 210 VAL A O 1
ATOM 1541 N N . ARG A 1 211 ? 21.257 1.261 -25.367 1.00 60.59 211 ARG A N 1
ATOM 1542 C CA . ARG A 1 211 ? 21.260 -0.197 -25.454 1.00 60.59 211 ARG A CA 1
ATOM 1543 C C . ARG A 1 211 ? 21.676 -0.554 -26.874 1.00 60.59 211 ARG A C 1
ATOM 1545 O O . ARG A 1 211 ? 20.874 -0.422 -27.791 1.00 60.59 211 ARG A O 1
ATOM 1552 N N . THR A 1 212 ? 22.920 -0.982 -27.057 1.00 65.12 212 THR A N 1
ATOM 1553 C CA . THR A 1 212 ? 23.363 -1.510 -28.350 1.00 65.12 212 THR A CA 1
ATOM 1554 C C . THR A 1 212 ? 22.588 -2.792 -28.630 1.00 65.12 212 THR A C 1
ATOM 1556 O O . THR A 1 212 ? 22.680 -3.756 -27.869 1.00 65.12 212 THR A O 1
ATOM 1559 N N . LEU A 1 213 ? 21.780 -2.781 -29.686 1.00 78.69 213 LEU A N 1
ATOM 1560 C CA . LEU A 1 213 ? 21.105 -3.971 -30.186 1.00 78.69 213 LEU A CA 1
ATOM 1561 C C . LEU A 1 213 ? 22.083 -4.722 -31.091 1.00 78.69 213 LEU A C 1
ATOM 1563 O O . LEU A 1 213 ? 22.759 -4.117 -31.920 1.00 78.69 213 LEU A O 1
ATOM 1567 N N . SER A 1 214 ? 22.194 -6.031 -30.894 1.00 81.00 214 SER A N 1
ATOM 1568 C CA . SER A 1 214 ? 22.984 -6.918 -31.741 1.00 81.00 214 SER A CA 1
ATOM 1569 C C . SER A 1 214 ? 22.064 -8.039 -32.189 1.00 81.00 214 SER A C 1
ATOM 1571 O O . SER A 1 214 ? 21.513 -8.744 -31.347 1.00 81.00 214 SER A O 1
ATOM 1573 N N . PHE A 1 215 ? 21.882 -8.151 -33.501 1.00 90.50 215 PHE A N 1
ATOM 1574 C CA . PHE A 1 215 ? 21.058 -9.178 -34.127 1.00 90.50 215 PHE A CA 1
ATOM 1575 C C . PHE A 1 215 ? 21.971 -10.211 -34.783 1.00 90.50 215 PHE A C 1
ATOM 1577 O O . PHE A 1 215 ? 22.958 -9.847 -35.429 1.00 90.50 215 PHE A O 1
ATOM 1584 N N . ALA A 1 216 ? 21.653 -11.495 -34.632 1.00 89.81 216 ALA A N 1
ATOM 1585 C CA . ALA A 1 216 ? 22.392 -12.580 -35.269 1.00 89.81 216 ALA A CA 1
ATOM 1586 C C . ALA A 1 216 ? 22.100 -12.667 -36.777 1.00 89.81 216 ALA A C 1
ATOM 1588 O O . ALA A 1 216 ? 22.900 -13.221 -37.531 1.00 89.81 216 ALA A O 1
ATOM 1589 N N . SER A 1 217 ? 20.969 -12.117 -37.232 1.00 94.94 217 SER A N 1
ATOM 1590 C CA . SER A 1 217 ? 20.584 -12.076 -38.645 1.00 94.94 217 SER A CA 1
ATOM 1591 C C . SER A 1 217 ? 19.660 -10.897 -38.967 1.00 94.94 217 SER A C 1
ATOM 1593 O O . SER A 1 217 ? 19.054 -10.301 -38.078 1.00 94.94 217 SER A O 1
ATOM 1595 N N . LYS A 1 218 ? 19.499 -10.594 -40.264 1.00 94.62 218 LYS A N 1
ATOM 1596 C CA . LYS A 1 218 ? 18.521 -9.596 -40.730 1.00 94.62 218 LYS A CA 1
ATOM 1597 C C . LYS A 1 218 ? 17.068 -10.023 -40.529 1.00 94.62 218 LYS A C 1
ATOM 1599 O O . LYS A 1 218 ? 16.207 -9.163 -40.407 1.00 94.62 218 LYS A O 1
ATOM 1604 N N . GLU A 1 219 ? 16.798 -11.322 -40.468 1.00 95.06 219 GLU A N 1
ATOM 1605 C CA . GLU A 1 219 ? 15.472 -11.851 -40.139 1.00 95.06 219 GLU A CA 1
ATOM 1606 C C . GLU A 1 219 ? 15.107 -11.574 -38.673 1.00 95.06 219 GLU A C 1
ATOM 1608 O O . GLU A 1 219 ? 14.000 -11.135 -38.376 1.00 95.06 219 GLU A O 1
ATOM 1613 N N . GLU A 1 220 ? 16.061 -11.739 -37.755 1.00 94.25 220 GLU A N 1
ATOM 1614 C CA . GLU A 1 220 ? 15.870 -11.396 -36.341 1.00 94.25 220 GLU A CA 1
ATOM 1615 C C . GLU A 1 220 ? 15.657 -9.887 -36.143 1.00 94.25 220 GLU A C 1
ATOM 1617 O O . GLU A 1 220 ? 14.747 -9.473 -35.427 1.00 94.25 220 GLU A O 1
ATOM 1622 N N . GLU A 1 221 ? 16.456 -9.064 -36.826 1.00 94.88 221 GLU A N 1
ATOM 1623 C CA . GLU A 1 221 ? 16.287 -7.606 -36.851 1.00 94.88 221 GLU A CA 1
ATOM 1624 C C . GLU A 1 221 ? 14.917 -7.201 -37.416 1.00 94.88 221 GLU A C 1
ATOM 1626 O O . GLU A 1 221 ? 14.255 -6.328 -36.860 1.00 94.88 221 GLU A O 1
ATOM 1631 N N . TYR A 1 222 ? 14.446 -7.877 -38.471 1.00 97.25 222 TYR A N 1
ATOM 1632 C CA . TYR A 1 222 ? 13.109 -7.667 -39.027 1.00 97.25 222 TYR A CA 1
ATOM 1633 C C . TYR A 1 222 ? 12.009 -7.941 -37.996 1.00 97.25 222 TYR A C 1
ATOM 1635 O O . TYR A 1 222 ? 11.115 -7.112 -37.833 1.00 97.25 222 TYR A O 1
ATOM 1643 N N . HIS A 1 223 ? 12.078 -9.062 -37.274 1.00 95.50 223 HIS A N 1
ATOM 1644 C CA . HIS A 1 223 ? 11.102 -9.373 -36.227 1.00 95.50 223 HIS A CA 1
ATOM 1645 C C . HIS A 1 223 ? 11.126 -8.349 -35.091 1.00 95.50 223 HIS A C 1
ATOM 1647 O O . HIS A 1 223 ? 10.069 -7.900 -34.649 1.00 95.50 223 HIS A O 1
ATOM 1653 N N . TYR A 1 224 ? 12.317 -7.919 -34.674 1.00 94.00 224 TYR A N 1
ATOM 1654 C CA . TYR A 1 224 ? 12.457 -6.864 -33.677 1.00 94.00 224 TYR A CA 1
ATOM 1655 C C . TYR A 1 224 ? 11.807 -5.545 -34.126 1.00 94.00 224 TYR A C 1
ATOM 1657 O O . TYR A 1 224 ? 11.038 -4.941 -33.374 1.00 94.00 224 TYR A O 1
ATOM 1665 N N . GLU A 1 225 ? 12.086 -5.091 -35.351 1.00 95.00 225 GLU A N 1
ATOM 1666 C CA . GLU A 1 225 ? 11.503 -3.851 -35.872 1.00 95.00 225 GLU A CA 1
ATOM 1667 C C . GLU A 1 225 ? 9.991 -3.976 -36.108 1.00 95.00 225 GLU A C 1
ATOM 1669 O O . GLU A 1 225 ? 9.265 -2.988 -35.973 1.00 95.00 225 GLU A O 1
ATOM 1674 N N . LEU A 1 226 ? 9.486 -5.179 -36.396 1.00 95.38 226 LEU A N 1
ATOM 1675 C CA . LEU A 1 226 ? 8.052 -5.439 -36.522 1.00 95.38 226 LEU A CA 1
ATOM 1676 C C . LEU A 1 226 ? 7.343 -5.250 -35.173 1.00 95.38 226 LEU A C 1
ATOM 1678 O O . LEU A 1 226 ? 6.390 -4.472 -35.087 1.00 95.38 226 LEU A O 1
ATOM 1682 N N . ASP A 1 227 ? 7.868 -5.868 -34.111 1.00 93.19 227 ASP A N 1
ATOM 1683 C CA . ASP A 1 227 ? 7.358 -5.730 -32.740 1.00 93.19 227 ASP A CA 1
ATOM 1684 C C . ASP A 1 227 ? 7.433 -4.272 -32.253 1.00 93.19 227 ASP A C 1
ATOM 1686 O O . ASP A 1 227 ? 6.518 -3.739 -31.604 1.00 93.19 227 ASP A O 1
ATOM 1690 N N . ARG A 1 228 ? 8.528 -3.583 -32.595 1.00 92.12 228 ARG A N 1
ATOM 1691 C CA . ARG A 1 228 ? 8.702 -2.158 -32.305 1.00 92.12 228 ARG A CA 1
ATOM 1692 C C . ARG A 1 228 ? 7.652 -1.318 -33.028 1.00 92.12 228 ARG A C 1
ATOM 1694 O O . ARG A 1 228 ? 7.047 -0.447 -32.397 1.00 92.12 228 ARG A O 1
ATOM 1701 N N . ASN A 1 229 ? 7.406 -1.569 -34.312 1.00 95.81 229 ASN A N 1
ATOM 1702 C CA . ASN A 1 229 ? 6.369 -0.885 -35.084 1.00 95.81 229 ASN A CA 1
ATOM 1703 C C . ASN A 1 229 ? 4.974 -1.129 -34.477 1.00 95.81 229 ASN A C 1
ATOM 1705 O O . ASN A 1 229 ? 4.208 -0.179 -34.299 1.00 95.81 229 ASN A O 1
ATOM 1709 N N . ASP A 1 230 ? 4.673 -2.365 -34.068 1.00 94.31 230 ASP A N 1
ATOM 1710 C CA . ASP A 1 230 ? 3.408 -2.737 -33.418 1.00 94.31 230 ASP A CA 1
ATOM 1711 C C . ASP A 1 230 ? 3.180 -2.007 -32.097 1.00 94.31 230 ASP A C 1
ATOM 1713 O O . ASP A 1 230 ? 2.085 -1.498 -31.841 1.00 94.31 230 ASP A O 1
ATOM 1717 N N . THR A 1 231 ? 4.230 -1.858 -31.291 1.00 92.00 231 THR A N 1
ATOM 1718 C CA . THR A 1 231 ? 4.162 -1.093 -30.040 1.00 92.00 231 THR A CA 1
ATOM 1719 C C . THR A 1 231 ? 3.763 0.368 -30.292 1.00 92.00 231 THR A C 1
ATOM 1721 O O . THR A 1 231 ? 2.930 0.922 -29.570 1.00 92.00 231 THR A O 1
ATOM 1724 N N . HIS A 1 232 ? 4.295 0.998 -31.346 1.00 91.50 232 HIS A N 1
ATOM 1725 C CA . HIS A 1 232 ? 3.937 2.376 -31.707 1.00 91.50 232 HIS A CA 1
ATOM 1726 C C . HIS A 1 232 ? 2.497 2.488 -32.226 1.00 91.50 232 HIS A C 1
ATOM 1728 O O . HIS A 1 232 ? 1.812 3.465 -31.915 1.00 91.50 232 HIS A O 1
ATOM 1734 N N . ARG A 1 233 ? 2.003 1.486 -32.968 1.00 90.75 233 ARG A N 1
ATOM 1735 C CA . ARG A 1 233 ? 0.594 1.432 -33.399 1.00 90.75 233 ARG A CA 1
ATOM 1736 C C . ARG A 1 233 ? -0.353 1.291 -32.212 1.00 90.75 233 ARG A C 1
ATOM 1738 O O . ARG A 1 233 ? -1.326 2.032 -32.127 1.00 90.75 233 ARG A O 1
ATOM 1745 N N . MET A 1 234 ? -0.031 0.416 -31.262 1.00 88.75 234 MET A N 1
ATOM 1746 C CA . MET A 1 234 ? -0.828 0.245 -30.046 1.00 88.75 234 MET A CA 1
ATOM 1747 C C . MET A 1 234 ? -0.913 1.544 -29.235 1.00 88.75 234 MET A C 1
ATOM 1749 O O . MET A 1 234 ? -1.976 1.882 -28.711 1.00 88.75 234 MET A O 1
ATOM 1753 N N . LEU A 1 235 ? 0.190 2.293 -29.147 1.00 87.88 235 LEU A N 1
ATOM 1754 C CA . LEU A 1 235 ? 0.194 3.592 -28.481 1.00 87.88 235 LEU A CA 1
ATOM 1755 C C . LEU A 1 235 ? -0.719 4.599 -29.193 1.00 87.88 235 LEU A C 1
ATOM 1757 O O . LEU A 1 235 ? -1.472 5.305 -28.526 1.00 87.88 235 LEU A O 1
ATOM 1761 N N . LEU A 1 236 ? -0.706 4.639 -30.526 1.00 87.19 236 LEU A N 1
ATOM 1762 C CA . LEU A 1 236 ? -1.633 5.469 -31.302 1.00 87.19 236 LEU A CA 1
ATOM 1763 C C . LEU A 1 236 ? -3.095 5.085 -31.065 1.00 87.19 236 LEU A C 1
ATOM 1765 O O . LEU A 1 236 ? -3.918 5.974 -30.867 1.00 87.19 236 LEU A O 1
ATOM 1769 N N . ASP A 1 237 ? -3.414 3.793 -31.011 1.00 85.81 237 ASP A N 1
ATOM 1770 C CA . ASP A 1 237 ? -4.772 3.326 -30.712 1.00 85.81 237 ASP A CA 1
ATOM 1771 C C . ASP A 1 237 ? -5.222 3.739 -29.302 1.00 85.81 237 ASP A C 1
ATOM 1773 O O . ASP A 1 237 ? -6.380 4.109 -29.093 1.00 85.81 237 ASP A O 1
ATOM 1777 N N . LEU A 1 238 ? -4.315 3.695 -28.320 1.00 85.56 238 LEU A N 1
ATOM 1778 C CA . LEU A 1 238 ? -4.589 4.169 -26.963 1.00 85.56 238 LEU A CA 1
ATOM 1779 C C . LEU A 1 238 ? -4.848 5.681 -26.943 1.00 85.56 238 LEU A C 1
ATOM 1781 O O . LEU A 1 238 ? -5.806 6.123 -26.311 1.00 85.56 238 LEU A O 1
ATOM 1785 N N . LEU A 1 239 ? -4.023 6.459 -27.650 1.00 82.75 239 LEU A N 1
ATOM 1786 C CA . LEU A 1 239 ? -4.173 7.911 -27.753 1.00 82.75 239 LEU A CA 1
ATOM 1787 C C . LEU A 1 239 ? -5.471 8.294 -28.475 1.00 82.75 239 LEU A C 1
ATOM 1789 O O . LEU A 1 239 ? -6.183 9.180 -28.013 1.00 82.75 239 LEU A O 1
ATOM 1793 N N . ALA A 1 240 ? -5.828 7.592 -29.552 1.00 81.50 240 ALA A N 1
ATOM 1794 C CA . ALA A 1 240 ? -7.065 7.822 -30.293 1.00 81.50 240 ALA A CA 1
ATOM 1795 C C . ALA A 1 240 ? -8.314 7.576 -29.433 1.00 81.50 240 ALA A C 1
ATOM 1797 O O . ALA A 1 240 ? -9.271 8.338 -29.511 1.00 81.50 240 ALA A O 1
ATOM 1798 N N . LYS A 1 241 ? -8.296 6.559 -28.560 1.00 81.38 241 LYS A N 1
ATOM 1799 C CA . LYS A 1 241 ? -9.388 6.296 -27.603 1.00 81.38 241 LYS A CA 1
ATOM 1800 C C . LYS A 1 241 ? -9.538 7.380 -26.532 1.00 81.38 241 LYS A C 1
ATOM 1802 O O . LYS A 1 241 ? -10.594 7.467 -25.913 1.00 81.38 241 LYS A O 1
ATOM 1807 N N . GLN A 1 242 ? -8.485 8.151 -26.271 1.00 73.06 242 GLN A N 1
ATOM 1808 C CA . GLN A 1 242 ? -8.460 9.206 -25.255 1.00 73.06 242 GLN A CA 1
ATOM 1809 C C . GLN A 1 242 ? -8.687 10.608 -25.838 1.00 73.06 242 GLN A C 1
ATOM 1811 O O . GLN A 1 242 ? -8.955 11.542 -25.083 1.00 73.06 242 GLN A O 1
ATOM 1816 N N . ALA A 1 243 ? -8.579 10.773 -27.157 1.00 66.44 243 ALA A N 1
ATOM 1817 C CA . ALA A 1 243 ? -8.748 12.054 -27.827 1.00 66.44 243 ALA A CA 1
ATOM 1818 C C . ALA A 1 243 ? -10.234 12.372 -28.077 1.00 66.44 243 ALA A C 1
ATOM 1820 O O . ALA A 1 243 ? -10.991 11.522 -28.538 1.00 66.44 243 ALA A O 1
ATOM 1821 N N . ALA A 1 244 ? -10.638 13.616 -27.800 1.00 57.47 244 ALA A N 1
ATOM 1822 C CA . ALA A 1 244 ? -11.992 14.109 -28.073 1.00 57.47 244 ALA A CA 1
ATOM 1823 C C . ALA A 1 244 ? -12.217 14.468 -29.556 1.00 57.47 244 ALA A C 1
ATOM 1825 O O . ALA A 1 244 ? -13.352 14.456 -30.014 1.00 57.47 244 ALA A O 1
ATOM 1826 N N . GLU A 1 245 ? -11.145 14.752 -30.304 1.00 55.34 245 GLU A N 1
ATOM 1827 C CA . GLU A 1 245 ? -11.178 15.103 -31.728 1.00 55.34 245 GLU A CA 1
ATOM 1828 C C . GLU A 1 245 ? -10.041 14.379 -32.476 1.00 55.34 245 GLU A C 1
ATOM 1830 O O . GLU A 1 245 ? -8.917 14.311 -31.958 1.00 55.34 245 GLU A O 1
ATOM 1835 N N . PRO A 1 246 ? -10.276 13.849 -33.691 1.00 57.34 246 PRO A N 1
ATOM 1836 C C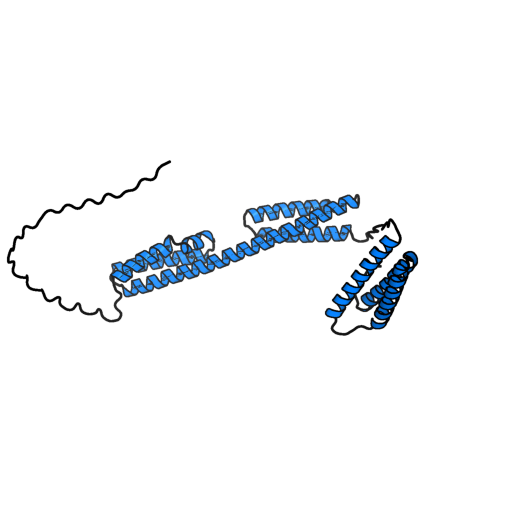A . PRO A 1 246 ? -9.218 13.273 -34.513 1.00 57.34 246 PRO A CA 1
ATOM 1837 C C . PRO A 1 246 ? -8.261 14.374 -35.001 1.00 57.34 246 PRO A C 1
ATOM 1839 O O . PRO A 1 246 ? -8.640 15.272 -35.750 1.00 57.34 246 PRO A O 1
ATOM 1842 N N . GLY A 1 247 ? -6.999 14.313 -34.568 1.00 63.31 247 GLY A N 1
ATOM 1843 C CA . GLY A 1 247 ? -5.951 15.238 -35.015 1.00 63.31 247 GLY A CA 1
ATOM 1844 C C . GLY A 1 247 ? -5.545 15.039 -36.490 1.00 63.31 247 GLY A C 1
ATOM 1845 O O . GLY A 1 247 ? -5.913 14.036 -37.103 1.00 63.31 247 GLY A O 1
ATOM 1846 N N . PRO A 1 248 ? -4.714 15.933 -37.069 1.00 64.88 248 PRO A N 1
ATOM 1847 C CA . PRO A 1 248 ? -4.315 15.932 -38.490 1.00 64.88 248 PRO A CA 1
ATOM 1848 C C . PRO A 1 248 ? -3.395 14.762 -38.915 1.00 64.88 248 PRO A C 1
ATOM 1850 O O . PRO A 1 248 ? -2.703 14.837 -39.930 1.00 64.88 248 PRO A O 1
ATOM 1853 N N . ALA A 1 249 ? -3.377 13.659 -38.165 1.00 78.38 249 ALA A N 1
ATOM 1854 C CA . ALA A 1 249 ? -2.419 12.570 -38.311 1.00 78.38 249 ALA A CA 1
ATOM 1855 C C . ALA A 1 249 ? -2.731 11.560 -39.430 1.00 78.38 249 ALA A C 1
ATOM 1857 O O . ALA A 1 249 ? -1.925 10.663 -39.688 1.00 78.38 249 ALA A O 1
ATOM 1858 N N . GLN A 1 250 ? -3.866 11.706 -40.123 1.00 82.19 250 GLN A N 1
ATOM 1859 C CA . GLN A 1 250 ? -4.355 10.739 -41.114 1.00 82.19 250 GLN A CA 1
ATOM 1860 C C . GLN A 1 250 ? -3.321 10.411 -42.208 1.00 82.19 250 GLN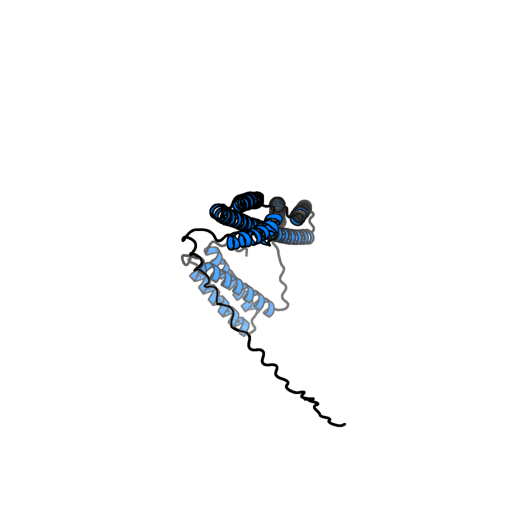 A C 1
ATOM 1862 O O . GLN A 1 250 ? -3.165 9.250 -42.581 1.00 82.19 250 GLN A O 1
ATOM 1867 N N . GLY A 1 251 ? -2.594 11.422 -42.701 1.00 86.94 251 GLY A N 1
ATOM 1868 C CA . GLY A 1 251 ? -1.603 11.253 -43.770 1.00 86.94 251 GLY A CA 1
ATOM 1869 C C . GLY A 1 251 ? -0.388 10.423 -43.346 1.00 86.94 251 GLY A C 1
ATOM 1870 O O . GLY A 1 251 ? 0.057 9.553 -44.094 1.00 86.94 251 GLY A O 1
ATOM 1871 N N . TRP A 1 252 ? 0.116 10.634 -42.126 1.00 90.62 252 TRP A N 1
ATOM 1872 C CA . TRP A 1 252 ? 1.227 9.844 -41.583 1.00 90.62 252 TRP A CA 1
ATOM 1873 C C . TRP A 1 252 ? 0.802 8.405 -41.290 1.00 90.62 252 TRP A C 1
ATOM 1875 O O . TRP A 1 252 ? 1.552 7.479 -41.585 1.00 90.62 252 TRP A O 1
ATOM 1885 N N . LEU A 1 253 ? -0.418 8.201 -40.783 1.00 90.88 253 LEU A N 1
ATOM 1886 C CA . LEU A 1 253 ? -0.967 6.863 -40.541 1.00 90.88 253 LEU A CA 1
ATOM 1887 C C . LEU A 1 253 ? -1.137 6.069 -41.842 1.00 90.88 253 LEU A C 1
ATOM 1889 O O . LEU A 1 253 ? -0.767 4.896 -41.899 1.00 90.88 253 LEU A O 1
ATOM 1893 N N . ALA A 1 254 ? -1.651 6.709 -42.897 1.00 92.31 254 ALA A N 1
ATOM 1894 C CA . ALA A 1 254 ? -1.795 6.083 -44.208 1.00 92.31 254 ALA A CA 1
ATOM 1895 C C . ALA A 1 254 ? -0.432 5.666 -44.782 1.00 92.31 254 ALA A C 1
ATOM 1897 O O . ALA A 1 254 ? -0.269 4.520 -45.205 1.00 92.31 254 ALA A O 1
ATOM 1898 N N . ARG A 1 255 ? 0.564 6.561 -44.715 1.00 94.50 255 ARG A N 1
ATOM 1899 C CA . ARG A 1 255 ? 1.923 6.279 -45.191 1.00 94.50 255 ARG A CA 1
ATOM 1900 C C . ARG A 1 255 ? 2.618 5.189 -44.375 1.00 94.50 255 ARG A C 1
ATOM 1902 O O . ARG A 1 255 ? 3.242 4.303 -44.947 1.00 94.50 255 ARG A O 1
ATOM 1909 N N . ALA A 1 256 ? 2.476 5.207 -43.050 1.00 95.81 256 ALA A N 1
ATOM 1910 C CA . ALA A 1 256 ? 3.017 4.163 -42.182 1.00 95.81 256 ALA A CA 1
ATOM 1911 C C . ALA A 1 256 ? 2.434 2.780 -42.519 1.00 95.81 256 ALA A C 1
ATOM 1913 O O . ALA A 1 256 ? 3.167 1.789 -42.544 1.00 95.81 256 ALA A O 1
ATOM 1914 N N . ALA A 1 257 ? 1.127 2.713 -42.797 1.00 95.62 257 ALA A N 1
ATOM 1915 C CA . ALA A 1 257 ? 0.450 1.475 -43.167 1.00 95.62 257 ALA A CA 1
ATOM 1916 C C . ALA A 1 257 ? 0.896 0.946 -44.539 1.00 95.62 257 ALA A C 1
ATOM 1918 O O . ALA A 1 257 ? 1.046 -0.263 -44.703 1.00 95.62 257 ALA A O 1
ATOM 1919 N N . GLU A 1 258 ? 1.124 1.831 -45.510 1.00 97.50 258 GLU A N 1
ATOM 1920 C CA . GLU A 1 258 ? 1.676 1.476 -46.821 1.00 97.50 258 GLU A CA 1
ATOM 1921 C C . GLU A 1 258 ? 3.085 0.890 -46.701 1.00 97.50 258 GLU A C 1
ATOM 1923 O O . GLU A 1 258 ? 3.296 -0.259 -47.090 1.00 97.50 258 GLU A O 1
ATOM 1928 N N . LEU A 1 259 ? 3.996 1.616 -46.044 1.00 98.06 259 LEU A N 1
ATOM 1929 C CA . LEU A 1 259 ? 5.376 1.183 -45.808 1.00 98.06 259 LEU A CA 1
ATOM 1930 C C . LEU A 1 259 ? 5.444 -0.172 -45.095 1.00 98.06 259 LEU A C 1
ATOM 1932 O O . LEU A 1 259 ? 6.253 -1.027 -45.448 1.00 98.06 259 LEU A O 1
ATOM 1936 N N . ARG A 1 260 ? 4.554 -0.409 -44.122 1.00 97.12 260 ARG A N 1
ATOM 1937 C CA . ARG A 1 260 ? 4.490 -1.698 -43.427 1.00 97.12 260 ARG A CA 1
ATOM 1938 C C . ARG A 1 260 ? 4.074 -2.842 -44.353 1.00 97.12 260 ARG A C 1
ATOM 1940 O O . ARG A 1 260 ? 4.691 -3.902 -44.308 1.00 97.12 260 ARG A O 1
ATOM 1947 N N . ARG A 1 261 ? 3.047 -2.650 -45.188 1.00 98.00 261 ARG A N 1
ATOM 1948 C CA . ARG A 1 261 ? 2.622 -3.689 -46.145 1.00 98.00 261 ARG A CA 1
ATOM 1949 C C . ARG A 1 261 ? 3.748 -4.032 -47.115 1.00 98.00 261 ARG A C 1
ATOM 1951 O O . ARG A 1 261 ? 3.996 -5.209 -47.363 1.00 98.00 261 ARG A O 1
ATOM 1958 N N . GLU A 1 262 ? 4.455 -3.020 -47.614 1.00 97.50 262 GLU A N 1
ATOM 1959 C CA . GLU A 1 262 ? 5.624 -3.229 -48.468 1.00 97.50 262 GLU A CA 1
ATOM 1960 C C . GLU A 1 262 ? 6.731 -3.995 -47.732 1.00 97.50 262 GLU A C 1
ATOM 1962 O O . GLU A 1 262 ? 7.319 -4.917 -48.299 1.00 97.50 262 GLU A O 1
ATOM 1967 N N . ALA A 1 263 ? 6.985 -3.678 -46.458 1.00 97.69 263 ALA A N 1
ATOM 1968 C CA . ALA A 1 263 ? 7.958 -4.401 -45.644 1.00 97.69 263 ALA A CA 1
ATOM 1969 C C . ALA A 1 263 ? 7.600 -5.889 -45.496 1.00 97.69 263 ALA A C 1
ATOM 1971 O O . ALA A 1 263 ? 8.439 -6.758 -45.723 1.00 97.69 263 ALA A O 1
ATOM 1972 N N . GLU A 1 264 ? 6.342 -6.199 -45.175 1.00 97.44 264 GLU A N 1
ATOM 1973 C CA . GLU A 1 264 ? 5.838 -7.575 -45.065 1.00 97.44 264 GLU A CA 1
ATOM 1974 C C . GLU A 1 264 ? 5.909 -8.322 -46.412 1.00 97.44 264 GLU A C 1
ATOM 1976 O O . GLU A 1 264 ? 6.197 -9.518 -46.462 1.00 97.44 264 GLU A O 1
ATOM 1981 N N . GLU A 1 265 ? 5.695 -7.638 -47.537 1.00 97.88 265 GLU A N 1
ATOM 1982 C CA . GLU A 1 265 ? 5.903 -8.197 -48.879 1.00 97.88 265 GLU A CA 1
ATOM 1983 C C . GLU A 1 265 ? 7.374 -8.474 -49.210 1.00 97.88 265 GLU A C 1
ATOM 1985 O O . GLU A 1 265 ? 7.675 -9.432 -49.929 1.00 97.88 265 GLU A O 1
ATOM 1990 N N . ARG A 1 266 ? 8.303 -7.634 -48.745 1.00 96.69 266 ARG A N 1
ATOM 1991 C CA . ARG A 1 266 ? 9.749 -7.857 -48.904 1.00 96.69 266 ARG A CA 1
ATOM 1992 C C . ARG A 1 266 ? 10.216 -9.030 -48.046 1.00 96.69 266 ARG A C 1
ATOM 1994 O O . ARG A 1 266 ? 10.853 -9.938 -48.577 1.00 96.69 266 ARG A O 1
ATOM 2001 N N . ALA A 1 267 ? 9.788 -9.083 -46.787 1.00 96.94 267 ALA A N 1
ATOM 2002 C CA . ALA A 1 267 ? 10.092 -10.180 -45.873 1.00 96.94 267 ALA A CA 1
ATOM 2003 C C . ALA A 1 267 ? 9.562 -11.529 -46.384 1.00 96.94 267 ALA A C 1
ATOM 2005 O O . ALA A 1 267 ? 10.299 -12.508 -46.396 1.00 96.94 267 ALA A O 1
ATOM 2006 N N . ARG A 1 268 ? 8.336 -11.579 -46.934 1.00 97.06 268 ARG A N 1
ATOM 2007 C CA . ARG A 1 268 ? 7.786 -12.797 -47.571 1.00 97.06 268 ARG A CA 1
ATOM 2008 C C . ARG A 1 268 ? 8.629 -13.333 -48.733 1.00 97.06 268 ARG A C 1
ATOM 2010 O O . ARG A 1 268 ? 8.514 -14.506 -49.073 1.00 97.06 268 ARG A O 1
ATOM 2017 N N . ARG A 1 269 ? 9.450 -12.484 -49.355 1.00 96.94 269 ARG A N 1
ATOM 2018 C CA . ARG A 1 269 ? 10.389 -12.849 -50.428 1.00 96.94 269 ARG A CA 1
ATOM 2019 C C . ARG A 1 269 ? 11.805 -13.148 -49.911 1.00 96.94 269 ARG A C 1
ATOM 2021 O O . ARG A 1 269 ? 12.694 -13.376 -50.722 1.00 96.94 269 ARG A O 1
ATOM 2028 N N . GLY A 1 270 ? 12.017 -13.138 -48.593 1.00 96.31 270 GLY A N 1
ATOM 2029 C CA . GLY A 1 270 ? 13.319 -13.320 -47.945 1.00 96.31 270 GLY A CA 1
ATOM 2030 C C . GLY A 1 270 ? 14.208 -12.070 -47.948 1.00 96.31 270 GLY A C 1
ATOM 2031 O O . GLY A 1 270 ? 15.347 -12.126 -47.490 1.00 96.31 270 GLY A O 1
ATOM 2032 N N . ASP A 1 271 ? 13.710 -10.931 -48.440 1.00 97.12 271 ASP A N 1
ATOM 2033 C CA . ASP A 1 271 ? 14.450 -9.666 -48.486 1.00 97.12 271 ASP A CA 1
ATOM 2034 C C . ASP A 1 271 ? 14.288 -8.898 -47.164 1.00 97.12 271 ASP A C 1
ATOM 2036 O O . ASP A 1 271 ? 13.651 -7.844 -47.084 1.00 97.12 271 ASP A O 1
ATOM 2040 N N . TYR A 1 272 ? 14.835 -9.475 -46.091 1.00 96.56 272 TYR A N 1
ATOM 2041 C CA . TYR A 1 272 ? 14.731 -8.916 -44.742 1.00 96.56 272 TYR A CA 1
ATOM 2042 C C . TYR A 1 272 ? 15.486 -7.590 -44.587 1.00 96.56 272 TYR A C 1
ATOM 2044 O O . TYR A 1 272 ? 15.068 -6.737 -43.812 1.00 96.56 272 TYR A O 1
ATOM 2052 N N . GLY A 1 273 ? 16.556 -7.370 -45.359 1.00 95.94 273 GLY A N 1
ATOM 2053 C CA . GLY A 1 273 ? 17.298 -6.106 -45.342 1.00 95.94 273 GLY A CA 1
ATOM 2054 C C . GLY A 1 273 ? 16.450 -4.925 -45.819 1.00 95.94 273 GLY A C 1
ATOM 2055 O O . GLY A 1 273 ? 16.381 -3.905 -45.134 1.00 95.94 273 GLY A O 1
ATOM 2056 N N . ALA A 1 274 ? 15.757 -5.070 -46.955 1.00 96.31 274 ALA A N 1
ATOM 2057 C CA . ALA A 1 274 ? 14.837 -4.037 -47.428 1.00 96.31 274 ALA A CA 1
ATOM 2058 C C . ALA A 1 274 ? 13.596 -3.912 -46.531 1.00 96.31 274 ALA A C 1
ATOM 2060 O O . ALA A 1 274 ? 13.103 -2.805 -46.313 1.00 96.31 274 ALA A O 1
ATOM 2061 N N . ALA A 1 275 ? 13.101 -5.033 -45.991 1.00 96.69 275 ALA A N 1
ATOM 2062 C CA . ALA A 1 275 ? 11.958 -5.037 -45.082 1.00 96.69 275 ALA A CA 1
ATOM 2063 C C . ALA A 1 275 ? 12.230 -4.248 -43.790 1.00 96.69 275 ALA A C 1
ATOM 2065 O O . ALA A 1 275 ? 11.379 -3.465 -43.374 1.00 96.69 275 ALA A O 1
ATOM 2066 N N . VAL A 1 276 ? 13.417 -4.404 -43.192 1.00 97.25 276 VAL A N 1
ATOM 2067 C CA . VAL A 1 276 ? 13.849 -3.623 -42.020 1.00 97.25 276 VAL A CA 1
ATOM 2068 C C . VAL A 1 276 ? 13.809 -2.126 -42.321 1.00 97.25 276 VAL A C 1
ATOM 2070 O O . VAL A 1 276 ? 13.163 -1.385 -41.586 1.00 97.25 276 VAL A O 1
ATOM 2073 N N . GLY A 1 277 ? 14.408 -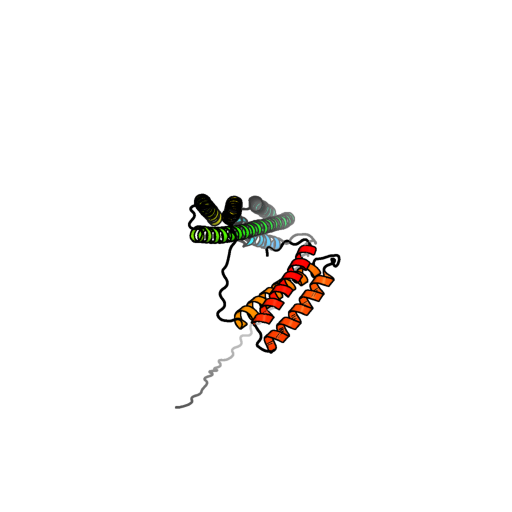1.681 -43.432 1.00 95.94 277 GLY A N 1
ATOM 2074 C CA . GLY A 1 277 ? 14.400 -0.260 -43.799 1.00 95.94 277 GLY A CA 1
ATOM 2075 C C . GLY A 1 277 ? 12.981 0.304 -43.940 1.00 95.94 277 GLY A C 1
ATOM 2076 O O . GLY A 1 277 ? 12.667 1.360 -43.401 1.00 95.94 277 GLY A O 1
ATOM 2077 N N . LEU A 1 278 ? 12.075 -0.440 -44.580 1.00 97.75 278 LEU A N 1
ATOM 2078 C CA . LEU A 1 278 ? 10.670 -0.039 -44.707 1.00 97.75 278 LEU A CA 1
ATOM 2079 C C . LEU A 1 278 ? 9.931 0.008 -43.353 1.00 97.75 278 LEU A C 1
ATOM 2081 O O . LEU A 1 278 ? 9.071 0.870 -43.155 1.00 97.75 278 LEU A O 1
ATOM 2085 N N . LEU A 1 279 ? 10.265 -0.872 -42.401 1.00 97.19 279 LEU A N 1
ATOM 2086 C CA . LEU A 1 279 ? 9.714 -0.830 -41.039 1.00 97.19 279 LEU A CA 1
ATOM 2087 C C . LEU A 1 279 ? 10.245 0.349 -40.223 1.00 97.19 279 LEU A C 1
ATOM 2089 O O . LEU A 1 279 ? 9.475 0.975 -39.489 1.00 97.19 279 LEU A O 1
ATOM 2093 N N . GLU A 1 280 ? 11.522 0.697 -40.364 1.00 95.75 280 GLU A N 1
ATOM 2094 C CA . GLU A 1 280 ? 12.084 1.898 -39.744 1.00 95.75 280 GLU A CA 1
ATOM 2095 C C . GLU A 1 280 ? 11.394 3.158 -40.283 1.00 95.75 280 GLU A C 1
ATOM 2097 O O . GLU A 1 280 ? 10.978 4.024 -39.507 1.00 95.75 280 GLU A O 1
ATOM 2102 N N . ASP A 1 281 ? 11.216 3.245 -41.603 1.00 96.75 281 ASP A N 1
ATOM 2103 C CA . ASP A 1 281 ? 10.493 4.326 -42.274 1.00 96.75 281 ASP A CA 1
ATOM 2104 C C . ASP A 1 281 ? 9.042 4.414 -41.782 1.00 96.75 281 ASP A C 1
ATOM 2106 O O . ASP A 1 281 ? 8.579 5.493 -41.400 1.00 96.75 281 ASP A O 1
ATOM 2110 N N . SER A 1 282 ? 8.342 3.275 -41.717 1.00 97.12 282 SER A N 1
ATOM 2111 C CA . SER A 1 282 ? 6.980 3.184 -41.179 1.00 97.12 282 SER A CA 1
ATOM 2112 C C . SER A 1 282 ? 6.920 3.702 -39.740 1.00 97.12 282 SER A C 1
ATOM 2114 O O . SER A 1 282 ? 6.082 4.542 -39.406 1.00 97.12 282 SER A O 1
ATOM 2116 N N . THR A 1 283 ? 7.859 3.273 -38.894 1.00 95.31 283 THR A N 1
ATOM 2117 C CA . THR A 1 283 ? 7.938 3.687 -37.488 1.00 95.31 283 THR A CA 1
ATOM 2118 C C . THR A 1 283 ? 8.197 5.188 -37.357 1.00 95.31 283 THR A C 1
ATOM 2120 O O . THR A 1 283 ? 7.595 5.839 -36.501 1.00 95.31 283 THR A O 1
ATOM 2123 N N . ARG A 1 284 ? 9.015 5.788 -38.234 1.00 94.56 284 ARG A N 1
ATOM 2124 C CA . ARG A 1 284 ? 9.223 7.247 -38.252 1.00 94.56 284 ARG A CA 1
ATOM 2125 C C . ARG A 1 284 ? 7.940 8.015 -38.560 1.00 94.56 284 ARG A C 1
ATOM 2127 O O . ARG A 1 284 ? 7.702 9.047 -37.930 1.00 94.56 284 ARG A O 1
ATOM 2134 N N . GLU A 1 285 ? 7.104 7.527 -39.474 1.00 95.00 285 GLU A N 1
ATOM 2135 C CA . GLU A 1 285 ? 5.796 8.140 -39.737 1.00 95.00 285 GLU A CA 1
ATOM 2136 C C . GLU A 1 285 ? 4.846 7.994 -38.532 1.00 95.00 285 GLU A C 1
ATOM 2138 O O . GLU A 1 285 ? 4.191 8.966 -38.151 1.00 95.00 285 GLU A O 1
ATOM 2143 N N . LEU A 1 286 ? 4.837 6.842 -37.847 1.00 92.56 286 LEU A N 1
ATOM 2144 C CA . LEU A 1 286 ? 4.057 6.663 -36.609 1.00 92.56 286 LEU A CA 1
ATOM 2145 C C . LEU A 1 286 ? 4.512 7.619 -35.495 1.00 92.56 286 LEU A C 1
ATOM 2147 O O . LEU A 1 286 ? 3.683 8.236 -34.829 1.00 92.56 286 LEU A O 1
ATOM 2151 N N . VAL A 1 287 ? 5.820 7.807 -35.309 1.00 90.88 287 VAL A N 1
ATOM 2152 C CA . VAL A 1 287 ? 6.356 8.756 -34.318 1.00 90.88 287 VAL A CA 1
ATOM 2153 C C . VAL A 1 287 ? 5.953 10.197 -34.649 1.00 90.88 287 VAL A C 1
ATOM 2155 O O . VAL A 1 287 ? 5.623 10.959 -33.738 1.00 90.88 287 VAL A O 1
ATOM 2158 N N . ARG A 1 288 ? 5.932 10.588 -35.932 1.00 90.00 288 ARG A N 1
ATOM 2159 C CA . ARG A 1 288 ? 5.419 11.907 -36.351 1.00 90.00 288 ARG A CA 1
ATOM 2160 C C . ARG A 1 288 ? 3.941 12.067 -36.008 1.00 90.00 288 ARG A C 1
ATOM 2162 O O . ARG A 1 288 ? 3.575 13.100 -35.450 1.00 90.00 288 ARG A O 1
ATOM 2169 N N . ALA A 1 289 ? 3.131 11.038 -36.264 1.00 89.25 289 ALA A N 1
ATOM 2170 C CA . ALA A 1 289 ? 1.725 11.023 -35.873 1.00 89.25 289 ALA A CA 1
ATOM 2171 C C . ALA A 1 289 ? 1.559 11.224 -34.360 1.00 89.25 289 ALA A C 1
ATOM 2173 O O . ALA A 1 289 ? 0.829 12.119 -33.946 1.00 89.25 289 ALA A O 1
ATOM 2174 N N . ILE A 1 290 ? 2.310 10.494 -33.533 1.00 86.88 290 ILE A N 1
ATOM 2175 C CA . ILE A 1 290 ? 2.225 10.617 -32.070 1.00 86.88 290 ILE A CA 1
ATOM 2176 C C . ILE A 1 290 ? 2.644 12.015 -31.587 1.00 86.88 290 ILE A C 1
ATOM 2178 O O . ILE A 1 290 ? 1.964 12.624 -30.759 1.00 86.88 290 ILE A O 1
ATOM 2182 N N . ARG A 1 291 ? 3.731 12.564 -32.142 1.00 86.06 291 ARG A N 1
ATOM 2183 C CA . ARG A 1 291 ? 4.201 13.918 -31.803 1.00 86.06 291 ARG A CA 1
ATOM 2184 C C . ARG A 1 291 ? 3.199 14.996 -32.198 1.00 86.06 291 ARG A C 1
ATOM 2186 O O . ARG A 1 291 ? 3.034 15.962 -31.459 1.00 86.06 291 ARG A O 1
ATOM 2193 N N . SER A 1 292 ? 2.500 14.823 -33.320 1.00 82.56 292 SER A N 1
ATOM 2194 C CA . SER A 1 292 ? 1.433 15.740 -33.738 1.00 82.56 292 SER A CA 1
ATOM 2195 C C . SER A 1 292 ? 0.247 15.764 -32.772 1.00 82.56 292 SER A C 1
ATOM 2197 O O . SER A 1 292 ? -0.438 16.777 -32.665 1.00 82.56 292 SER A O 1
ATOM 2199 N N . SER A 1 293 ? 0.044 14.677 -32.023 1.00 77.75 293 SER A N 1
ATOM 2200 C CA . SER A 1 293 ? -0.954 14.570 -30.957 1.00 77.75 293 SER A CA 1
ATOM 2201 C C . SER A 1 293 ? -0.477 15.162 -29.621 1.00 77.75 293 SER A C 1
ATOM 2203 O O . SER A 1 293 ? -1.149 14.999 -28.608 1.00 77.75 293 SER A O 1
ATOM 2205 N N . GLY A 1 294 ? 0.677 15.841 -29.595 1.00 78.44 294 GLY A N 1
ATOM 2206 C CA . GLY A 1 294 ? 1.215 16.521 -28.412 1.00 78.44 294 GLY A CA 1
ATOM 2207 C C . GLY A 1 294 ? 2.051 15.640 -27.477 1.00 78.44 294 GLY A C 1
ATOM 2208 O O . GLY A 1 294 ? 2.483 16.113 -26.427 1.00 78.44 294 GLY A O 1
ATOM 2209 N N . VAL A 1 295 ? 2.318 14.380 -27.839 1.00 78.44 295 VAL A N 1
ATOM 2210 C CA . VAL A 1 295 ? 3.101 13.441 -27.019 1.00 78.44 295 VAL A CA 1
ATOM 2211 C C . VAL A 1 295 ? 4.541 13.357 -27.526 1.00 78.44 295 VAL A C 1
ATOM 2213 O O . VAL A 1 295 ? 4.797 12.962 -28.663 1.00 78.44 295 VAL A O 1
ATOM 2216 N N . PHE A 1 296 ? 5.513 13.698 -26.677 1.00 76.75 296 PHE A N 1
ATOM 2217 C CA . PHE A 1 296 ? 6.929 13.573 -27.023 1.00 76.75 296 PHE A CA 1
ATOM 2218 C C . PHE A 1 296 ? 7.441 12.147 -26.788 1.00 76.75 296 PHE A C 1
ATOM 2220 O O . PHE A 1 296 ? 7.465 11.667 -25.656 1.00 76.75 296 PHE A O 1
ATOM 2227 N N . ILE A 1 297 ? 7.915 11.506 -27.857 1.00 67.88 297 ILE A N 1
ATOM 2228 C CA . ILE A 1 297 ? 8.677 10.253 -27.800 1.00 67.88 297 ILE A CA 1
ATOM 2229 C C . ILE A 1 297 ? 10.100 10.545 -28.291 1.00 67.88 297 ILE A C 1
ATOM 2231 O O . ILE A 1 297 ? 10.244 11.002 -29.436 1.00 67.88 297 ILE A O 1
ATOM 2235 N N . PRO A 1 298 ? 11.140 10.329 -27.465 1.00 62.03 298 PRO A N 1
ATOM 2236 C CA . PRO A 1 298 ? 12.523 10.419 -27.918 1.00 62.03 298 PRO A CA 1
ATOM 2237 C C . PRO A 1 298 ? 12.790 9.355 -28.991 1.00 62.03 298 PRO A C 1
ATOM 2239 O O . PRO A 1 298 ? 12.308 8.231 -28.877 1.00 62.03 298 PRO A O 1
ATOM 2242 N N . GLY A 1 299 ? 13.472 9.772 -30.062 1.00 53.50 299 GLY A N 1
ATOM 2243 C CA . GLY A 1 299 ? 13.814 8.912 -31.201 1.00 53.50 299 GLY A CA 1
ATOM 2244 C C . GLY A 1 299 ? 14.914 7.920 -30.869 1.00 53.50 299 GLY A C 1
ATOM 2245 O O . GLY A 1 299 ? 15.768 8.280 -30.028 1.00 53.50 299 GLY A O 1
#

Sequence (299 aa):
MSRTRDKSQLVVAVALAALVVAGAPPARAQQEPRAKPPAGAADPVQVERRLQSVGALVETSSAARQIETSGDAEAIALRNKARQVLRHAQEAHAAGDFRSAQSLLDDAARQLFEGARLAVGERAKGDSLGKEVATRIGAARALLAAQKRISAEQSAARGAQAAQRVETLLADAQALADAQRFEEARPLADQAYLLAKASIGSMRQGATLVRTLSFASKEEEYHYELDRNDTHRMLLDLLAKQAAEPGPAQGWLARAAELRREAEERARRGDYGAAVGLLEDSTRELVRAIRSSGVFIPG

Foldseek 3Di:
DDDDDDDDDDDDDDDDDDDDDDDDDPDPDPDDPPPDPPPPDADLVVLVVLLVVLVCVLPPDPLNVLLVVLPDPQLVVLSVVLVVLSVVLVVCSVVVNSVSSVVSSVSSNVSSVVSSVVSVVSVVVLVVLLVVLVVLLVLLVVLLVVLVVLCVVVVDPQCVVLSVLLVVLSVVLVVCSVVSVSVVSRVSSVVSNVSSVVSVCVSCVPDDPPPDDDDPDLLRLLVVLVVVLVVLVVVVVVLVVVDPDDFPLVVLQVQLVVLQVVLVVCVVVVNSVSSSVSSVVSSVSSQVSCVSSVDDDDD

pLDDT: mean 84.44, std 18.07, range [37.16, 98.5]

Secondary structure (DSSP, 8-state):
-----------------------PPPP-------PPPPTTPPPHHHHHHHHHHHHHHHHHSHHHHHHHHH--HHHHHHHHHHHHHHHHHHHHHHTT-HHHHHHHHHHHHHHHHHHHHHHHHHHHHHHHHHHHHHHHHHHHHHHHHHHHHHHHHTT--TTHHHHHHHHHHHHHHHHHHHTT-HHHHHHHHHHHHHHHHHHHHHHHTT---------SSHHHHHHHHHHHHHHHHHHHHHHHHH-SS--TTHHHHHHHHHHHHHHHHHHTTT-HHHHHHHHHHHHHHHHHHHHHTT-----